Protein AF-A0A506V8N8-F1 (afdb_monomer)

Solvent-accessible surface area (backbone atoms only — not comparable to full-atom values): 15922 Å² total; per-residue (Å²): 92,52,78,40,72,48,96,61,47,68,64,75,89,75,38,39,34,34,38,34,51,25,74,85,52,74,84,65,72,86,86,55,64,62,42,79,43,53,52,84,92,44,51,99,51,40,68,79,31,38,30,40,33,44,51,83,72,42,54,68,70,61,46,53,53,50,53,51,46,55,67,63,36,70,36,67,88,51,66,38,79,50,39,30,36,29,26,48,91,59,54,71,68,58,49,46,53,44,54,39,53,37,25,60,42,70,42,99,85,73,49,78,43,81,49,63,56,79,41,39,84,49,35,62,48,50,65,74,75,44,53,56,61,34,40,55,74,48,40,58,57,89,56,38,60,34,45,34,31,48,53,82,37,40,68,47,19,33,33,69,45,78,62,95,66,80,79,88,69,83,72,75,76,51,79,72,60,58,72,62,62,61,43,50,62,51,42,49,52,39,54,66,80,44,80,88,59,80,48,68,70,59,42,50,53,50,48,54,50,40,52,50,37,38,52,49,36,41,77,56,45,44,83,33,68,62,27,30,34,48,49,30,46,41,29,76,73,75,36,79,48,36,66,68,7,68,72,44,44,52,45,38,64,65,25,40,94,37,79,50,46,50,30,59,53,60,74,66,55,49,72,69,58,49,52,54,36,44,63,52,31,77,112

Radius of gyration: 21.43 Å; Cα contacts (8 Å, |Δi|>4): 400; chains: 1; bounding box: 54×42×54 Å

Secondary structure (DSSP, 8-state):
-EEEE-SSPPPGGG-SEEEE-TTT-----TTS--EE---GGGGGGGGGSPEEEEGGGS-HHHHHHHHHHHHH--STTS--SEEEEEE-SS-HHHHHHHHHHHTEEE-TTS-EEE--TTSHHHHHHHHHHS-HHHHHHHS-TTT-SEEEEEETTEEEEEEEE--SSS-------PPPPHHHHHHHHHHHHHHHHSPP---HHHHHHHHHHHHHHHHHHHHTT--SHHHHHHHHHHHHHT-TTGGGSHHHHHHHHHHTT-TTHHHHHHHT--HHHHHHHHHHHT-

Sequence (283 aa):
MQPHYLKNPLPLGQHDFAIIDRMQHPDIDKSWPVLEMVSPMLQPQAPLYPWLLPLKEMKADGWQTLMQQLGQATSSDVPPLCKLVFRSDCSAQEIRSSLIKAMLFTNEKHQNHIIRYYDPRVLIHFFWMFTWKELMAFLPVNQITHWTLWIEGQWHSLEYRSSQSGSADAESGNTPPFSRLQNIGLINSVLTEMKIVSNIQERQRCSREIEKLLNQGRGLGLEHDDDLIIFACSALTRSPDFWRAPVIQNLLKYANNKPGIFFRTVRNLSDIQWQEIVIQSGR

Mean predicted aligned error: 6.07 Å

Organism: NCBI:txid2562439

Foldseek 3Di:
DAKDWDPAFDQLVQFQKFKFQCLVPVDDDPQFPWDQLEDPVCVVVSSRGIIIGGLVPDDPVSNVVLSVQCVPQQFPVRHGRTFKTFHFPDDPVVQSVLSSQLQWDQAPVRDTGGDPCSQLLLVLQCSVQDDPLLCVVRHVLVRTQKMWGRDGSDIIMIGDDDDPDDDPDCPDSDHRHVVSSVCSVLLVLLCVVDDRDPDSVVSNVLSVQLSVQLVVLVVLQADASLLSSVSSNCCVPQNVQLCVQPVNSVQSVVCRVPHCSNNVVSVPDDVVNSVVSRVRRVD

InterPro domains:
  IPR025391 Domain of unknown function DUF4123 [PF13503] (43-131)

pLDDT: mean 88.67, std 11.57, range [37.44, 98.31]

Structure (mmCIF, N/CA/C/O backbone):
data_AF-A0A506V8N8-F1
#
_entry.id   AF-A0A506V8N8-F1
#
loop_
_atom_site.group_PDB
_atom_site.id
_atom_site.type_symbol
_atom_site.label_atom_id
_atom_site.label_alt_id
_atom_site.label_comp_id
_atom_site.label_asym_id
_atom_site.label_entity_id
_atom_site.label_seq_id
_atom_site.pdbx_PDB_ins_code
_atom_site.Cartn_x
_atom_site.Cartn_y
_atom_site.Cartn_z
_atom_site.occupancy
_atom_site.B_iso_or_equiv
_atom_site.auth_seq_id
_atom_site.auth_comp_id
_atom_site.auth_asym_id
_atom_site.auth_atom_id
_atom_site.pdbx_PDB_model_num
ATOM 1 N N . MET A 1 1 ? 13.957 6.673 15.028 1.00 71.81 1 MET A N 1
ATOM 2 C CA . MET A 1 1 ? 12.965 5.574 15.102 1.00 71.81 1 MET A CA 1
ATOM 3 C C . MET A 1 1 ? 12.802 4.997 13.713 1.00 71.81 1 MET A C 1
ATOM 5 O O . MET A 1 1 ? 12.653 5.773 12.777 1.00 71.81 1 MET A O 1
ATOM 9 N N . GLN A 1 2 ? 12.883 3.677 13.573 1.00 74.62 2 GLN A N 1
ATOM 10 C CA . GLN A 1 2 ? 12.662 2.982 12.301 1.00 74.62 2 GLN A CA 1
ATOM 11 C C . GLN A 1 2 ? 11.582 1.910 12.487 1.00 74.62 2 GLN A C 1
ATOM 13 O O . GLN A 1 2 ? 11.481 1.356 13.589 1.00 74.62 2 GLN A O 1
ATOM 18 N N . PRO A 1 3 ? 10.782 1.622 11.446 1.00 83.94 3 PRO A N 1
ATOM 19 C CA . PRO A 1 3 ? 9.818 0.539 11.508 1.00 83.94 3 PRO A CA 1
ATOM 20 C C . PRO A 1 3 ? 10.554 -0.797 11.563 1.00 83.94 3 PRO A C 1
ATOM 22 O O . PRO A 1 3 ? 11.470 -1.063 10.784 1.00 83.94 3 PRO A O 1
ATOM 25 N N . HIS A 1 4 ? 10.134 -1.644 12.488 1.00 89.56 4 HIS A N 1
ATOM 26 C CA . HIS A 1 4 ? 10.672 -2.973 12.697 1.00 89.56 4 HIS A CA 1
ATOM 27 C C . HIS A 1 4 ? 9.555 -3.994 12.510 1.00 89.56 4 HIS A C 1
ATOM 29 O O . HIS A 1 4 ? 8.610 -4.029 13.296 1.00 89.56 4 HIS A O 1
ATOM 35 N N . TYR A 1 5 ? 9.662 -4.823 11.469 1.00 92.00 5 TYR A N 1
ATOM 36 C CA . TYR A 1 5 ? 8.747 -5.946 11.284 1.00 92.00 5 TYR A CA 1
ATOM 37 C C . TYR A 1 5 ? 9.059 -7.051 12.283 1.00 92.00 5 TYR A C 1
ATOM 39 O O . TYR A 1 5 ? 10.208 -7.473 12.426 1.00 92.00 5 TYR A O 1
ATOM 47 N N . LEU A 1 6 ? 8.014 -7.543 12.935 1.00 93.00 6 LEU A N 1
ATOM 48 C CA . LEU A 1 6 ? 8.103 -8.684 13.825 1.00 93.00 6 LEU A CA 1
ATOM 49 C C . LEU A 1 6 ? 8.319 -9.965 13.014 1.00 93.00 6 LEU A C 1
ATOM 51 O O . LEU A 1 6 ? 7.827 -10.105 11.895 1.00 93.00 6 LEU A O 1
ATOM 55 N N . LYS A 1 7 ? 9.034 -10.929 13.606 1.00 90.31 7 LYS A N 1
ATOM 56 C CA . LYS A 1 7 ? 9.263 -12.245 12.985 1.00 90.31 7 LYS A CA 1
ATOM 57 C C . LYS A 1 7 ? 7.951 -12.992 12.727 1.00 90.31 7 LYS A C 1
ATOM 59 O O . LYS A 1 7 ? 7.820 -13.648 11.703 1.00 90.31 7 LYS A O 1
ATOM 64 N N . ASN A 1 8 ? 7.013 -12.884 13.664 1.00 91.62 8 ASN A N 1
ATOM 65 C CA . ASN A 1 8 ? 5.659 -13.410 13.551 1.00 91.62 8 ASN A CA 1
ATOM 66 C C . ASN A 1 8 ? 4.679 -12.249 13.749 1.00 91.62 8 ASN A C 1
ATOM 68 O O . ASN A 1 8 ? 4.966 -11.375 14.577 1.00 91.62 8 ASN A O 1
ATOM 72 N N . PRO A 1 9 ? 3.536 -12.230 13.043 1.00 92.81 9 PRO A N 1
ATOM 73 C CA . PRO A 1 9 ? 2.509 -11.236 13.301 1.00 92.81 9 PRO A CA 1
ATOM 74 C C . PRO A 1 9 ? 1.998 -11.352 14.739 1.00 92.81 9 PRO A C 1
ATOM 76 O O . PRO A 1 9 ? 1.945 -12.442 15.318 1.00 92.81 9 PRO A O 1
ATOM 79 N N . LEU A 1 10 ? 1.600 -10.219 15.309 1.00 94.06 10 LEU A N 1
ATOM 80 C CA . LEU A 1 10 ? 0.863 -10.206 16.559 1.00 94.06 10 LEU A CA 1
ATOM 81 C C . LEU A 1 10 ? -0.442 -10.991 16.390 1.00 94.06 10 LEU A C 1
ATOM 83 O O . LEU A 1 10 ? -1.113 -10.841 15.362 1.00 94.06 10 LEU A O 1
ATOM 87 N N . PRO A 1 11 ? -0.852 -11.779 17.398 1.00 93.62 11 PRO A N 1
ATOM 88 C CA . PRO A 1 11 ? -2.164 -12.404 17.386 1.00 93.62 11 PRO A CA 1
ATOM 89 C C . PRO A 1 11 ? -3.249 -11.349 17.163 1.00 93.62 11 PRO A C 1
ATOM 91 O O . PRO A 1 11 ? -3.276 -10.323 17.843 1.00 93.62 11 PRO A O 1
ATOM 94 N N . LEU A 1 12 ? -4.152 -11.595 16.214 1.00 93.06 12 LEU A N 1
ATOM 95 C CA . LEU A 1 12 ? -5.135 -10.593 15.786 1.00 93.06 12 LEU A CA 1
ATOM 96 C C . LEU A 1 12 ? -6.018 -10.111 16.944 1.00 93.06 12 LEU A C 1
ATOM 98 O O . LEU A 1 12 ? -6.299 -8.920 17.034 1.00 93.06 12 LEU A O 1
ATOM 102 N N . GLY A 1 13 ? -6.321 -10.996 17.897 1.00 91.81 13 GLY A N 1
ATOM 103 C CA . GLY A 1 13 ? -7.068 -10.664 19.110 1.00 91.81 13 GLY A CA 1
ATOM 104 C C . GLY A 1 13 ? -6.359 -9.742 20.114 1.00 91.81 13 GLY A C 1
ATOM 105 O O . GLY A 1 13 ? -6.966 -9.379 21.113 1.00 91.81 13 GLY A O 1
ATOM 106 N N . GLN A 1 14 ? -5.093 -9.371 19.888 1.00 94.12 14 GLN A N 1
ATOM 107 C CA . GLN A 1 14 ? -4.346 -8.419 20.728 1.00 94.12 14 GLN A CA 1
ATOM 108 C C . GLN A 1 14 ? -4.404 -6.969 20.218 1.00 94.12 14 GLN A C 1
ATOM 110 O O . GLN A 1 14 ? -3.728 -6.099 20.768 1.00 94.12 14 GLN A O 1
ATOM 115 N N . HIS A 1 15 ? -5.167 -6.706 19.157 1.00 96.69 15 HIS A N 1
ATOM 116 C CA . HIS A 1 15 ? -5.342 -5.365 18.603 1.00 96.69 15 HIS A CA 1
ATOM 117 C C . HIS A 1 15 ? -6.571 -4.683 19.203 1.00 96.69 15 HIS A C 1
ATOM 119 O O . HIS A 1 15 ? -7.504 -5.339 19.665 1.00 96.69 15 HIS A O 1
ATOM 125 N N . ASP A 1 16 ? -6.576 -3.353 19.164 1.00 97.44 16 ASP A N 1
ATOM 126 C CA . ASP A 1 16 ? -7.650 -2.537 19.737 1.00 97.44 16 ASP A CA 1
ATOM 127 C C . ASP A 1 16 ? -8.633 -2.058 18.668 1.00 97.44 16 ASP A C 1
ATOM 129 O O . ASP A 1 16 ? -9.804 -1.813 18.958 1.00 97.44 16 ASP A O 1
ATOM 133 N N . PHE A 1 17 ? -8.163 -1.948 17.425 1.00 98.31 17 PHE A N 1
ATOM 134 C CA . PHE A 1 17 ? -8.917 -1.380 16.320 1.00 98.31 17 PHE A CA 1
ATOM 135 C C . PHE A 1 17 ? -8.690 -2.150 15.019 1.00 98.31 17 PHE A C 1
ATOM 137 O O . PHE A 1 17 ? -7.598 -2.662 14.758 1.00 98.31 17 PHE A O 1
ATOM 144 N N . ALA A 1 18 ? -9.714 -2.164 14.170 1.00 97.69 18 ALA A N 1
ATOM 145 C CA . ALA A 1 18 ? -9.645 -2.628 12.791 1.00 97.69 18 ALA A CA 1
ATOM 146 C C . ALA A 1 18 ? -10.197 -1.568 11.831 1.00 97.69 18 ALA A C 1
ATOM 148 O O . ALA A 1 18 ? -11.092 -0.805 12.195 1.00 97.69 18 ALA A O 1
ATOM 149 N N . ILE A 1 19 ? -9.679 -1.533 10.603 1.00 97.44 19 ILE A N 1
ATOM 150 C CA . ILE A 1 19 ? -10.234 -0.720 9.518 1.00 97.44 19 ILE A CA 1
ATOM 151 C C . ILE A 1 19 ? -10.928 -1.628 8.504 1.00 97.44 19 ILE A C 1
ATOM 153 O O . ILE A 1 19 ? -10.331 -2.585 8.003 1.00 97.44 19 ILE A O 1
ATOM 157 N N . ILE A 1 20 ? -12.181 -1.297 8.192 1.00 96.19 20 ILE A N 1
ATOM 158 C CA . ILE A 1 20 ? -12.997 -1.976 7.183 1.00 96.19 20 ILE A CA 1
ATOM 159 C C . ILE A 1 20 ? -13.089 -1.071 5.958 1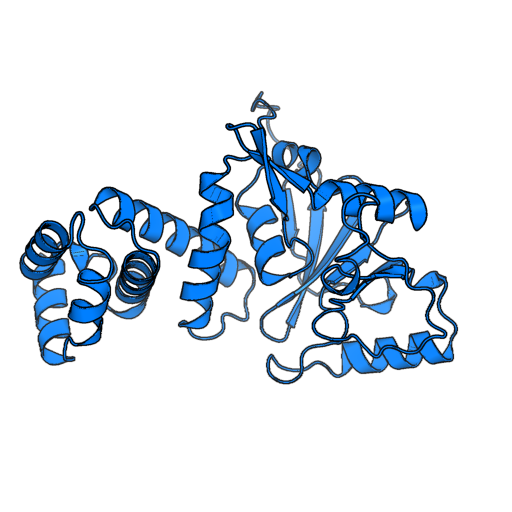.00 96.19 20 ILE A C 1
ATOM 161 O O . ILE A 1 20 ? -13.551 0.069 6.053 1.00 96.19 20 ILE A O 1
ATOM 165 N N . ASP A 1 21 ? -12.676 -1.581 4.798 1.00 93.56 21 ASP A N 1
ATOM 166 C CA . ASP A 1 21 ? -12.914 -0.904 3.524 1.00 93.56 21 ASP A CA 1
ATOM 167 C C . ASP A 1 21 ? -14.391 -1.073 3.141 1.00 93.56 21 ASP A C 1
ATOM 169 O O . ASP A 1 21 ? -14.796 -2.093 2.581 1.00 93.56 21 ASP A O 1
ATOM 173 N N . ARG A 1 22 ? -15.197 -0.058 3.464 1.00 93.44 22 ARG A N 1
ATOM 174 C CA . ARG A 1 22 ? -16.645 -0.029 3.224 1.00 93.44 22 ARG A CA 1
ATOM 175 C C . ARG A 1 22 ? -17.010 -0.247 1.754 1.00 93.44 22 ARG A C 1
ATOM 177 O O . ARG A 1 22 ? -18.066 -0.801 1.476 1.00 93.44 22 ARG A O 1
ATOM 184 N N . MET A 1 23 ? -16.143 0.141 0.818 1.00 91.12 23 MET A N 1
ATOM 185 C CA . MET A 1 23 ? -16.379 -0.088 -0.611 1.00 91.12 23 MET A CA 1
ATOM 186 C C . MET A 1 23 ? -16.310 -1.570 -0.977 1.00 91.12 23 MET A C 1
ATOM 188 O O . MET A 1 23 ? -17.023 -2.014 -1.872 1.00 91.12 23 MET A O 1
ATOM 192 N N . GLN A 1 24 ? -15.443 -2.331 -0.306 1.00 89.50 24 GLN A N 1
ATOM 193 C CA . GLN A 1 24 ? -15.310 -3.776 -0.516 1.00 89.50 24 GLN A CA 1
ATOM 194 C C . GLN A 1 24 ? -16.327 -4.559 0.319 1.00 89.50 24 GLN A C 1
ATOM 196 O O . GLN A 1 24 ? -16.774 -5.625 -0.096 1.00 89.50 24 GLN A O 1
ATOM 201 N N . HIS A 1 25 ? -16.702 -4.023 1.481 1.00 91.12 25 HIS A N 1
ATOM 202 C CA . HIS A 1 25 ? -17.571 -4.685 2.448 1.00 91.12 25 HIS A CA 1
ATOM 203 C C . HIS A 1 25 ? -18.648 -3.727 2.986 1.00 91.12 25 HIS A C 1
ATOM 205 O O . HIS A 1 25 ? -18.575 -3.303 4.142 1.00 91.12 25 HIS A O 1
ATOM 211 N N . PRO A 1 26 ? -19.648 -3.365 2.162 1.00 91.69 26 PRO A N 1
ATOM 212 C CA . PRO A 1 26 ? -20.706 -2.439 2.568 1.00 91.69 26 PRO A CA 1
ATOM 213 C C . PRO A 1 26 ? -21.716 -3.067 3.542 1.00 91.69 26 PRO A C 1
ATOM 215 O O . PRO A 1 26 ? -22.343 -2.346 4.316 1.00 91.69 26 PRO A O 1
ATOM 218 N N . ASP A 1 27 ? -21.850 -4.396 3.529 1.00 91.81 27 ASP A N 1
ATOM 219 C CA . ASP A 1 27 ? -22.897 -5.144 4.236 1.00 91.81 27 ASP A CA 1
ATOM 220 C C . ASP A 1 27 ? -22.356 -5.884 5.470 1.00 91.81 27 ASP A C 1
ATOM 222 O O . ASP A 1 27 ? -22.418 -7.110 5.566 1.00 91.81 27 ASP A O 1
ATOM 226 N N . ILE A 1 28 ? -21.795 -5.141 6.425 1.00 93.50 28 ILE A N 1
ATOM 227 C CA . ILE A 1 28 ? -21.420 -5.708 7.730 1.00 93.50 28 ILE A CA 1
ATOM 228 C C . ILE A 1 28 ? -22.631 -5.801 8.667 1.00 93.50 28 ILE A C 1
ATOM 230 O O . ILE A 1 28 ? -23.660 -5.147 8.475 1.00 93.50 28 ILE A O 1
ATOM 234 N N . ASP A 1 29 ? -22.495 -6.593 9.726 1.00 92.75 29 ASP A N 1
ATOM 235 C CA . ASP A 1 29 ? -23.504 -6.694 10.775 1.00 92.75 29 ASP A CA 1
ATOM 236 C C . ASP A 1 29 ? -23.741 -5.322 11.436 1.00 92.75 29 ASP A C 1
ATOM 238 O O . 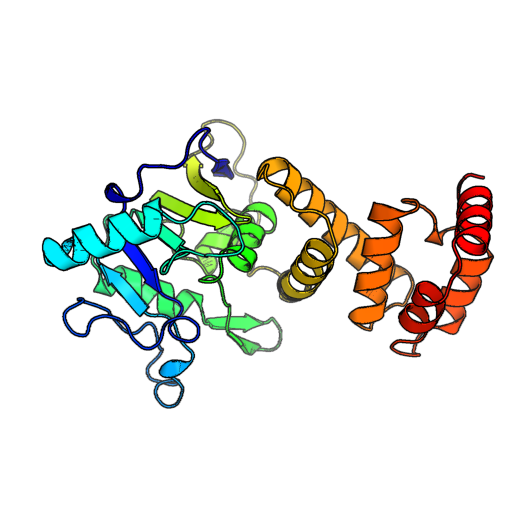ASP A 1 29 ? -22.839 -4.693 11.991 1.00 92.75 29 ASP A O 1
ATOM 242 N N . LYS A 1 30 ? -24.998 -4.867 11.392 1.00 91.44 30 LYS A N 1
ATOM 243 C CA . LYS A 1 30 ? -25.443 -3.564 11.913 1.00 91.44 30 LYS A CA 1
ATOM 244 C C . LYS A 1 30 ? -25.267 -3.423 13.426 1.00 91.44 30 LYS A C 1
ATOM 246 O O . LYS A 1 30 ? -25.380 -2.317 13.944 1.00 91.44 30 LYS A O 1
ATOM 251 N N . SER A 1 31 ? -25.049 -4.526 14.139 1.00 93.38 31 SER A N 1
ATOM 252 C CA . SER A 1 31 ? -24.783 -4.523 15.575 1.00 93.38 31 SER A CA 1
ATOM 253 C C . SER A 1 31 ? -23.340 -4.147 15.921 1.00 93.38 31 SER A C 1
ATOM 255 O O . SER A 1 31 ? -23.049 -3.903 17.094 1.00 93.38 31 SER A O 1
ATOM 257 N N . TRP A 1 32 ? -22.435 -4.109 14.936 1.00 96.25 32 TRP A N 1
ATOM 258 C CA . TRP A 1 32 ? -21.031 -3.788 15.166 1.00 96.25 32 TRP A CA 1
ATOM 259 C C . TRP A 1 32 ? -20.838 -2.293 15.467 1.00 96.25 32 TRP A C 1
ATOM 261 O O . TRP A 1 32 ? -21.440 -1.455 14.793 1.00 96.25 32 TRP A O 1
ATOM 271 N N . PRO A 1 33 ? -19.975 -1.933 16.439 1.00 96.69 33 PRO A N 1
ATOM 272 C CA . PRO A 1 33 ? -19.767 -0.553 16.888 1.00 96.69 33 PRO A CA 1
ATOM 273 C C . PRO A 1 33 ? -18.875 0.246 15.920 1.00 96.69 33 PRO A C 1
ATOM 275 O O . PRO A 1 33 ? -17.874 0.837 16.314 1.00 96.69 33 PRO A O 1
ATOM 278 N N . VAL A 1 34 ? -19.190 0.238 14.624 1.00 97.00 34 VAL A N 1
ATOM 279 C CA . VAL A 1 34 ? -18.385 0.942 13.623 1.00 97.00 34 VAL A CA 1
ATOM 280 C C . VAL A 1 34 ? -18.556 2.453 13.699 1.00 97.00 34 VAL A C 1
ATOM 282 O O . VAL A 1 34 ? -19.655 2.979 13.868 1.00 97.00 34 VAL A O 1
ATOM 285 N N . LEU A 1 35 ? -17.451 3.163 13.497 1.00 96.69 35 LEU A N 1
ATOM 286 C CA . LEU A 1 35 ? -17.407 4.612 13.409 1.00 96.69 35 LEU A CA 1
ATOM 287 C C . LEU A 1 35 ? -16.997 5.028 11.995 1.00 96.69 35 LEU A C 1
ATOM 289 O O . LEU A 1 35 ? -15.977 4.582 11.469 1.00 96.69 35 LEU A O 1
ATOM 293 N N . GLU A 1 36 ? -17.760 5.926 11.373 1.00 95.44 36 GLU A N 1
ATOM 294 C CA . GLU A 1 36 ? -17.443 6.420 10.029 1.00 95.44 36 GLU A CA 1
ATOM 295 C C . GLU A 1 36 ? -16.174 7.266 10.020 1.00 95.44 36 GLU A C 1
ATOM 297 O O . GLU A 1 36 ? -16.079 8.270 10.734 1.00 95.44 36 GLU A O 1
ATOM 302 N N . MET A 1 37 ? -15.208 6.902 9.179 1.00 95.00 37 MET A N 1
ATOM 303 C CA . MET A 1 37 ? -13.984 7.672 8.989 1.00 95.00 37 MET A CA 1
ATOM 304 C C . MET A 1 37 ? -14.147 8.640 7.821 1.00 95.00 37 MET A C 1
ATOM 306 O O . MET A 1 37 ? -13.443 8.550 6.825 1.00 95.00 37 MET A O 1
ATOM 310 N N . VAL A 1 38 ? -15.079 9.581 7.933 1.00 92.12 38 VAL A N 1
ATOM 311 C CA . VAL A 1 38 ? -15.316 10.604 6.909 1.00 92.12 38 VAL A CA 1
ATOM 312 C C . VAL A 1 38 ? -15.302 11.992 7.544 1.00 92.12 38 VAL A C 1
ATOM 314 O O . VAL A 1 38 ? -15.858 12.216 8.622 1.00 92.12 38 VAL A O 1
ATOM 317 N N . SER A 1 39 ? -14.631 12.939 6.886 1.00 85.31 39 SER A N 1
ATOM 318 C CA . SER A 1 39 ? -14.670 14.346 7.294 1.00 85.31 39 SER A CA 1
ATOM 319 C C . SER A 1 39 ? -16.080 14.913 7.078 1.00 85.31 39 SER A C 1
ATOM 321 O O . SER A 1 39 ? -16.697 14.590 6.063 1.00 85.31 39 SER A O 1
ATOM 323 N N . PRO A 1 40 ? -16.591 15.808 7.946 1.00 83.50 40 PRO A N 1
ATOM 324 C CA . PRO A 1 40 ? -17.875 16.483 7.739 1.00 83.50 40 PRO A CA 1
ATOM 325 C C . PRO A 1 40 ? -18.045 17.102 6.340 1.00 83.50 40 PRO A C 1
ATOM 327 O O . PRO A 1 40 ? -19.131 17.065 5.773 1.00 83.50 40 PRO A O 1
ATOM 330 N N . MET A 1 41 ? -16.959 17.604 5.744 1.00 83.25 41 MET A N 1
ATOM 331 C CA . MET A 1 41 ? -16.975 18.200 4.399 1.00 83.25 41 MET A CA 1
ATOM 332 C C . MET A 1 41 ? -17.193 17.180 3.267 1.00 83.25 41 MET A C 1
ATOM 334 O O . MET A 1 41 ? -17.502 17.569 2.146 1.00 83.25 41 MET A O 1
ATOM 338 N N . LEU A 1 42 ? -17.019 15.886 3.547 1.00 86.50 42 LEU A N 1
ATOM 339 C CA . LEU A 1 42 ? -17.066 14.780 2.585 1.00 86.50 42 LEU A CA 1
ATOM 340 C C . LEU A 1 42 ? -18.241 13.825 2.855 1.00 86.50 42 LEU A C 1
ATOM 342 O O . LEU A 1 42 ? -18.324 12.758 2.255 1.00 86.50 42 LEU A O 1
ATOM 346 N N . GLN A 1 43 ? -19.173 14.213 3.730 1.00 87.62 43 GLN A N 1
ATOM 347 C CA . GLN A 1 43 ? -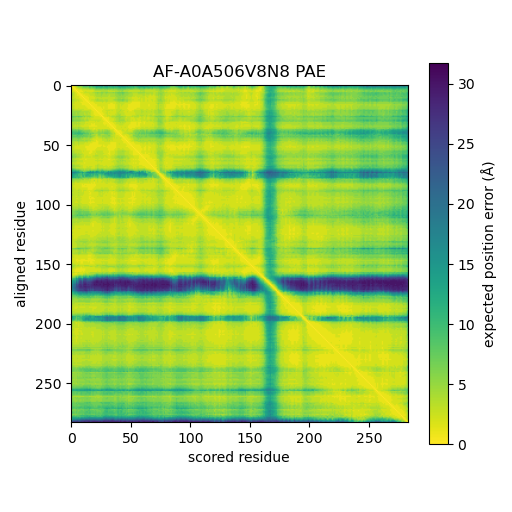20.326 13.401 4.141 1.00 87.62 43 GLN A CA 1
ATOM 348 C C . GLN A 1 43 ? -21.179 12.853 2.984 1.00 87.62 43 GLN A C 1
ATOM 350 O O . GLN A 1 43 ? -21.521 11.673 3.029 1.00 87.62 43 GLN A O 1
ATOM 355 N N . PRO A 1 44 ? -21.466 13.608 1.901 1.00 89.69 44 PRO A N 1
ATOM 356 C CA . PRO A 1 44 ? -22.192 13.053 0.752 1.00 89.69 44 PRO A CA 1
ATOM 357 C C . PRO A 1 44 ? -21.491 11.856 0.092 1.00 89.69 44 PRO A C 1
ATOM 359 O O . PRO A 1 44 ? -22.121 11.083 -0.621 1.00 89.69 44 PRO A O 1
ATOM 362 N N . GLN A 1 45 ? -20.187 11.703 0.327 1.00 90.12 45 GLN A N 1
ATOM 363 C CA . GLN A 1 45 ? -19.348 10.633 -0.197 1.00 90.12 45 GLN A CA 1
ATOM 364 C C . GLN A 1 45 ? -18.957 9.614 0.885 1.00 90.12 45 GLN A C 1
ATOM 366 O O . GLN A 1 45 ? -18.088 8.785 0.637 1.00 90.12 45 GLN A O 1
ATOM 371 N N . ALA A 1 46 ? -19.595 9.631 2.064 1.00 89.75 46 ALA A N 1
ATOM 372 C CA . ALA A 1 46 ? -19.312 8.717 3.177 1.00 89.75 46 ALA A CA 1
ATOM 373 C C . ALA A 1 46 ? -19.204 7.225 2.793 1.00 89.75 46 ALA A C 1
ATOM 375 O O . ALA A 1 46 ? -18.344 6.548 3.360 1.00 89.75 46 ALA A O 1
ATOM 376 N N . PRO A 1 47 ? -19.978 6.689 1.822 1.00 92.19 47 PRO A N 1
ATOM 377 C CA . PRO A 1 47 ? -19.810 5.307 1.369 1.00 92.19 47 PRO A CA 1
ATOM 378 C C . PRO A 1 47 ? -18.425 4.971 0.793 1.00 92.19 47 PRO A C 1
ATOM 380 O O . PRO A 1 47 ? -18.033 3.810 0.817 1.00 92.19 47 PRO A O 1
ATOM 383 N N . LEU A 1 48 ? -17.675 5.967 0.306 1.00 91.00 48 LEU A N 1
ATOM 384 C CA . LEU A 1 48 ? -16.332 5.793 -0.263 1.00 91.00 48 LEU A CA 1
ATOM 385 C C . LEU A 1 48 ? -15.226 5.693 0.800 1.00 91.00 48 LEU A C 1
ATOM 387 O O . LEU A 1 48 ? -14.074 5.416 0.461 1.00 91.00 48 LEU A O 1
ATOM 391 N N . TYR A 1 49 ? -15.548 5.966 2.066 1.00 94.38 49 TYR A N 1
ATOM 392 C CA . TYR A 1 49 ? -14.585 6.039 3.161 1.00 94.38 49 TYR A CA 1
ATOM 393 C C . TYR A 1 49 ? -14.717 4.838 4.098 1.00 94.38 49 TYR A C 1
ATOM 395 O O . TYR A 1 49 ? -15.808 4.280 4.245 1.00 94.38 49 TYR A O 1
ATOM 403 N N . PRO A 1 50 ? -13.614 4.426 4.745 1.00 96.12 50 PRO A N 1
ATOM 404 C CA . PRO A 1 50 ? -13.626 3.237 5.574 1.00 96.12 50 PRO A CA 1
ATOM 405 C C . PRO A 1 50 ? -14.389 3.445 6.888 1.00 96.12 50 PRO A C 1
ATOM 407 O O . PRO A 1 50 ? -14.685 4.565 7.321 1.00 96.12 50 PRO A O 1
ATOM 410 N N . TRP A 1 51 ? -14.655 2.332 7.559 1.00 97.50 51 TRP A N 1
ATOM 411 C CA . TRP A 1 51 ? -15.080 2.319 8.952 1.00 97.50 51 TRP A CA 1
ATOM 412 C C . TRP A 1 51 ? -13.910 2.002 9.877 1.00 97.50 51 TRP A C 1
ATOM 414 O O . TRP A 1 51 ? -13.072 1.156 9.562 1.00 97.50 51 TRP A O 1
ATOM 424 N N . LEU A 1 52 ? -13.901 2.641 11.045 1.00 98.06 52 LEU A N 1
ATOM 425 C CA . LEU A 1 52 ? -13.102 2.228 12.193 1.00 98.06 52 LEU A CA 1
ATOM 426 C C . LEU A 1 52 ? -13.959 1.319 13.072 1.00 98.06 52 LEU A C 1
ATOM 428 O O . LEU A 1 52 ? -15.056 1.708 13.463 1.00 98.06 52 LEU A O 1
ATOM 432 N N . LEU A 1 53 ? -13.448 0.147 13.423 1.00 98.06 53 LEU A N 1
ATOM 433 C CA . LEU A 1 53 ? -14.091 -0.788 14.337 1.00 98.06 53 LEU A CA 1
ATOM 434 C C . LEU A 1 53 ? -13.274 -0.886 15.637 1.00 98.06 53 LEU A C 1
ATOM 436 O O . LEU A 1 53 ? -12.189 -1.474 15.613 1.00 98.06 53 LEU A O 1
ATOM 440 N N . PRO A 1 54 ? -13.760 -0.335 16.765 1.00 98.00 54 PRO A N 1
ATOM 441 C CA . PRO A 1 54 ? -13.192 -0.554 18.092 1.00 98.00 54 PRO A CA 1
ATOM 442 C C . PRO A 1 54 ? -13.464 -1.994 18.534 1.00 98.00 54 PRO A C 1
ATOM 444 O O . PRO A 1 54 ? -14.588 -2.381 18.851 1.00 98.00 54 PRO A O 1
ATOM 447 N N . LEU A 1 55 ? -12.418 -2.809 18.542 1.00 96.88 55 LEU A N 1
ATOM 448 C CA . LEU A 1 55 ? -12.511 -4.252 18.744 1.00 96.88 55 LEU A CA 1
ATOM 449 C C . LEU A 1 55 ? -12.990 -4.615 20.156 1.00 96.88 55 LEU A C 1
ATOM 451 O O . LEU A 1 55 ? -13.771 -5.545 20.333 1.00 96.88 55 LEU A O 1
ATOM 455 N N . LYS A 1 56 ? -12.581 -3.833 21.160 1.00 94.12 56 LYS A N 1
ATOM 456 C CA . LYS A 1 56 ? -12.963 -4.031 22.570 1.00 94.12 56 LYS A CA 1
ATOM 457 C C . LYS A 1 56 ? -14.422 -3.687 22.878 1.00 94.12 56 LYS A C 1
ATOM 459 O O . LYS A 1 56 ? -14.925 -4.095 23.918 1.00 94.12 56 LYS A O 1
ATOM 464 N N . GLU A 1 57 ? -15.086 -2.936 22.003 1.00 96.06 57 GLU A N 1
ATOM 465 C CA . GLU A 1 57 ? -16.493 -2.546 22.166 1.00 96.06 57 GLU A CA 1
ATOM 466 C C . GLU A 1 57 ? -17.447 -3.549 21.497 1.00 96.06 57 GLU A C 1
ATOM 468 O O . GLU A 1 57 ? -18.668 -3.439 21.620 1.00 96.06 57 GLU A O 1
ATOM 473 N N . MET A 1 58 ? -16.910 -4.541 20.778 1.00 96.50 58 MET A N 1
ATOM 474 C CA . MET A 1 58 ? -17.712 -5.562 20.116 1.00 96.50 58 MET A CA 1
ATOM 475 C C . MET A 1 58 ? -18.373 -6.507 21.123 1.00 96.50 58 MET A C 1
ATOM 477 O O . MET A 1 58 ? -17.791 -6.905 22.132 1.00 96.50 58 MET A O 1
ATOM 481 N N . LYS A 1 59 ? -19.586 -6.956 20.789 1.00 96.06 59 LYS A N 1
ATOM 482 C CA . LYS A 1 59 ? -20.220 -8.089 21.473 1.00 96.06 59 LYS A CA 1
ATOM 483 C C . LYS A 1 59 ? -19.446 -9.378 21.187 1.00 96.06 59 LYS A C 1
ATOM 485 O O . LYS A 1 59 ? -18.884 -9.530 20.103 1.00 96.06 59 LYS A O 1
ATOM 490 N N . ALA A 1 60 ? -19.490 -10.321 22.128 1.00 93.88 60 ALA A N 1
ATOM 491 C CA . ALA A 1 60 ? -18.756 -11.585 22.046 1.00 93.88 60 ALA A CA 1
ATOM 492 C C . ALA A 1 60 ? -19.009 -12.352 20.733 1.00 93.88 60 ALA A C 1
ATOM 494 O O . ALA A 1 60 ? -18.050 -12.749 20.077 1.00 93.88 60 ALA A O 1
ATOM 495 N N . ASP A 1 61 ? -20.269 -12.485 20.310 1.00 94.12 61 ASP A N 1
ATOM 496 C CA . ASP A 1 61 ? -20.634 -13.227 19.093 1.00 94.12 61 ASP A CA 1
ATOM 497 C C . ASP A 1 61 ? -20.065 -12.571 17.822 1.00 94.12 61 ASP A C 1
ATOM 499 O O . ASP A 1 61 ? -19.506 -13.238 16.947 1.00 94.12 61 ASP A O 1
ATOM 503 N N . GLY A 1 62 ? -20.144 -11.237 17.741 1.00 94.12 62 GLY A N 1
ATOM 504 C CA . GLY A 1 62 ? -19.580 -10.466 16.632 1.00 94.12 62 GLY A CA 1
ATOM 505 C C . GLY A 1 62 ? -18.053 -10.538 16.604 1.00 94.12 62 GLY A C 1
ATOM 506 O O . GLY A 1 62 ? -17.460 -10.730 15.545 1.00 94.12 62 GLY A O 1
ATOM 507 N N . TRP A 1 63 ? -17.415 -10.451 17.774 1.00 94.75 63 TRP A N 1
ATOM 508 C CA . TRP A 1 63 ? -15.968 -10.605 17.924 1.00 94.75 63 TRP A CA 1
ATOM 509 C C . TRP A 1 63 ? -15.486 -11.988 17.476 1.00 94.75 63 TRP A C 1
ATOM 511 O O . TRP A 1 63 ? -14.536 -12.087 16.701 1.00 94.75 63 TRP A O 1
ATOM 521 N N . GLN A 1 64 ? -16.154 -13.058 17.918 1.00 92.62 64 GLN A N 1
ATOM 522 C CA . GLN A 1 64 ? -15.828 -14.429 17.517 1.00 92.62 64 GLN A CA 1
ATOM 523 C C . GLN A 1 64 ? -15.969 -14.619 16.006 1.00 92.62 64 GLN A C 1
ATOM 525 O O . GLN A 1 64 ? -15.063 -15.160 15.373 1.00 92.62 64 GLN A O 1
ATOM 530 N N . THR A 1 65 ? -17.059 -14.110 15.427 1.00 92.50 65 THR A N 1
ATOM 531 C CA . THR A 1 65 ? -17.300 -14.151 13.978 1.00 92.50 65 THR A CA 1
ATOM 532 C C . THR A 1 65 ? -16.185 -13.439 13.213 1.00 92.50 65 THR A C 1
ATOM 534 O O . THR A 1 65 ? -15.618 -14.003 12.277 1.00 92.50 65 THR A O 1
ATOM 537 N N . LEU A 1 66 ? -15.812 -12.227 13.639 1.00 93.44 66 LEU A N 1
ATOM 538 C CA . LEU A 1 66 ? -14.719 -11.477 13.026 1.00 93.44 66 LEU A CA 1
ATOM 539 C C . LEU A 1 66 ? -13.391 -12.237 13.138 1.00 93.44 66 LEU A C 1
ATOM 541 O O . LEU A 1 66 ? -12.712 -12.425 12.133 1.00 93.44 66 LEU A O 1
ATOM 545 N N . MET A 1 67 ? -13.016 -12.706 14.331 1.00 92.94 67 MET A N 1
ATOM 546 C CA . MET A 1 67 ? -11.756 -13.433 14.531 1.00 92.94 67 MET A CA 1
ATOM 547 C C . MET A 1 67 ? -11.689 -14.717 13.699 1.00 92.94 67 MET A C 1
ATOM 549 O O . MET A 1 67 ? -10.635 -15.026 13.143 1.00 92.94 67 MET A O 1
ATOM 553 N N . GLN A 1 68 ? -12.807 -15.434 13.557 1.00 89.56 68 GLN A N 1
ATOM 554 C CA . GLN A 1 68 ? -12.895 -16.597 12.681 1.00 89.56 68 GLN A CA 1
ATOM 555 C C . GLN A 1 68 ? -12.645 -16.209 11.218 1.00 89.56 68 GLN A C 1
ATOM 557 O O . GLN A 1 68 ? -11.832 -16.849 10.556 1.00 89.56 68 GLN A O 1
ATOM 562 N N . GLN A 1 69 ? -13.278 -15.142 10.725 1.00 88.00 69 GLN A N 1
ATOM 563 C CA . GLN A 1 69 ? -13.071 -14.659 9.356 1.00 88.00 69 GLN A CA 1
ATOM 564 C C . GLN A 1 69 ? -11.625 -14.216 9.108 1.00 88.00 69 GLN A C 1
ATOM 566 O O . GLN A 1 69 ? -11.033 -14.583 8.094 1.00 88.00 69 GLN A O 1
ATOM 571 N N . LEU A 1 70 ? -11.028 -13.464 10.038 1.00 89.44 70 LEU A N 1
ATOM 572 C CA . LEU A 1 70 ? -9.644 -13.013 9.889 1.00 89.44 70 LEU A CA 1
ATOM 573 C C . LEU A 1 70 ? -8.632 -14.172 9.960 1.00 89.44 70 LEU A C 1
ATOM 575 O O . LEU A 1 70 ? -7.579 -14.095 9.329 1.00 89.44 70 LEU A O 1
ATOM 579 N N . GLY A 1 71 ? -8.939 -15.232 10.717 1.00 82.88 71 GLY A N 1
ATOM 580 C CA . GLY A 1 71 ? -8.106 -16.433 10.834 1.00 82.88 71 GLY A CA 1
ATOM 581 C C . GLY A 1 71 ? -8.262 -17.434 9.682 1.00 82.88 71 GLY A C 1
ATOM 582 O O . GLY A 1 71 ? -7.348 -18.214 9.433 1.00 82.88 71 GLY A O 1
ATOM 583 N N . GLN A 1 72 ? -9.397 -17.420 8.974 1.00 80.88 72 GLN A N 1
ATOM 584 C CA . GLN A 1 72 ? -9.644 -18.261 7.794 1.00 80.88 72 GLN A CA 1
ATOM 585 C C . GLN A 1 72 ? -9.026 -17.701 6.507 1.00 80.88 72 GLN A C 1
ATOM 587 O O . GLN A 1 72 ? -8.871 -18.439 5.531 1.00 80.88 72 GLN A O 1
ATOM 592 N N . ALA A 1 73 ? -8.656 -16.418 6.497 1.00 76.38 73 ALA A N 1
ATOM 593 C CA . ALA A 1 73 ? -7.900 -15.831 5.403 1.00 76.38 73 ALA A CA 1
ATOM 594 C C . ALA A 1 73 ? -6.547 -16.549 5.283 1.00 76.38 73 ALA A C 1
ATOM 596 O O . ALA A 1 73 ? -5.683 -16.444 6.151 1.00 76.38 73 ALA A O 1
ATOM 597 N N . THR A 1 74 ? -6.396 -17.328 4.214 1.00 65.44 74 THR A N 1
ATOM 598 C CA . THR A 1 74 ? -5.245 -18.221 3.981 1.00 65.44 74 THR A CA 1
ATOM 599 C C . THR A 1 74 ? -4.538 -17.942 2.654 1.00 65.44 74 THR A C 1
ATOM 601 O O . THR A 1 74 ? -3.452 -18.467 2.422 1.00 65.44 74 THR A O 1
ATOM 604 N N . SER A 1 75 ? -5.123 -17.109 1.786 1.00 67.94 75 SER A N 1
ATOM 605 C CA . SER A 1 75 ? -4.566 -16.744 0.481 1.00 67.94 75 SER A CA 1
ATOM 606 C C . SER A 1 75 ? -5.043 -15.361 0.025 1.00 67.94 75 SER A C 1
ATOM 608 O O . SER A 1 75 ? -5.928 -14.749 0.625 1.00 67.94 75 SER A O 1
ATOM 610 N N . SER A 1 76 ? -4.455 -14.858 -1.061 1.00 68.31 76 SER A N 1
ATOM 611 C CA . SER A 1 76 ? -4.870 -13.617 -1.727 1.00 68.31 76 SER A CA 1
ATOM 612 C C . SER A 1 76 ? -6.301 -13.653 -2.272 1.00 68.31 76 SER A C 1
ATOM 614 O O . SER A 1 76 ? -6.912 -12.595 -2.416 1.00 68.31 76 SER A O 1
ATOM 616 N N . ASP A 1 77 ? -6.823 -14.845 -2.564 1.00 71.25 77 ASP A N 1
ATOM 617 C CA . ASP A 1 77 ? -8.071 -15.042 -3.311 1.00 71.25 77 ASP A CA 1
ATOM 618 C C . ASP A 1 77 ? -9.314 -14.873 -2.433 1.00 71.25 77 ASP A C 1
ATOM 620 O O . ASP A 1 77 ? -10.380 -14.498 -2.917 1.00 71.25 77 ASP A O 1
ATOM 624 N N . VAL A 1 78 ? -9.164 -15.103 -1.126 1.00 75.12 78 VAL A N 1
ATOM 625 C CA . VAL A 1 78 ? -10.204 -14.858 -0.123 1.00 75.12 78 VAL A CA 1
ATOM 626 C C . VAL A 1 78 ? -9.633 -13.895 0.917 1.00 75.12 78 VAL A C 1
ATOM 628 O O . VAL A 1 78 ? -9.163 -14.322 1.976 1.00 75.12 78 VAL A O 1
ATOM 631 N N . PRO A 1 79 ? -9.591 -12.586 0.606 1.00 81.75 79 PRO A N 1
ATOM 632 C CA . PRO A 1 79 ? -9.060 -11.612 1.539 1.00 81.75 79 PRO A CA 1
ATOM 633 C C . PRO A 1 79 ? -9.934 -11.514 2.800 1.00 81.75 79 PRO A C 1
ATOM 635 O O . PRO A 1 79 ? -11.154 -11.672 2.721 1.00 81.75 79 PRO A O 1
ATOM 638 N N . PRO A 1 80 ? -9.334 -11.184 3.955 1.00 90.06 80 PRO A N 1
ATOM 639 C CA . PRO A 1 80 ? -10.083 -10.939 5.173 1.00 90.06 80 PRO A CA 1
ATOM 640 C C . PRO A 1 80 ? -10.927 -9.665 5.048 1.00 90.06 80 PRO A C 1
ATOM 642 O O . PRO A 1 80 ? -10.558 -8.727 4.336 1.00 90.06 80 PRO A O 1
ATOM 645 N N . LEU A 1 81 ? -12.015 -9.621 5.823 1.00 90.50 81 LEU A N 1
ATOM 646 C CA . LEU A 1 81 ? -12.917 -8.469 5.938 1.00 90.50 81 LEU A CA 1
ATOM 647 C C . LEU A 1 81 ? -12.171 -7.174 6.303 1.00 90.50 81 LEU A C 1
ATOM 649 O O . LEU A 1 81 ? -12.395 -6.115 5.718 1.00 90.50 81 LEU A O 1
ATOM 653 N N . CYS A 1 82 ? -11.261 -7.273 7.270 1.00 93.31 82 CYS A N 1
ATOM 654 C CA . CYS A 1 82 ? -10.351 -6.200 7.644 1.00 93.31 82 CYS A CA 1
ATOM 655 C C . CYS A 1 82 ? -8.962 -6.584 7.159 1.00 93.31 82 CYS A C 1
ATOM 657 O O . CYS A 1 82 ? -8.485 -7.665 7.488 1.00 93.31 82 CYS A O 1
ATOM 659 N N . LYS A 1 83 ? -8.284 -5.697 6.432 1.00 94.69 83 LYS A N 1
ATOM 660 C CA . LYS A 1 83 ? -6.892 -5.914 5.996 1.00 94.69 83 LYS A CA 1
ATOM 661 C C . LYS A 1 83 ? -5.884 -5.127 6.835 1.00 94.69 83 LYS A C 1
ATOM 663 O O . LYS A 1 83 ? -4.678 -5.265 6.655 1.00 94.69 83 LYS A O 1
ATOM 668 N N . LEU A 1 84 ? -6.383 -4.296 7.746 1.00 96.62 84 LEU A N 1
ATOM 669 C CA . LEU A 1 84 ? -5.594 -3.428 8.601 1.00 96.62 84 LEU A CA 1
ATOM 670 C C . LEU A 1 84 ? -6.155 -3.468 10.019 1.00 96.62 84 LEU A C 1
ATOM 672 O O . LEU A 1 84 ? -7.301 -3.078 10.247 1.00 96.62 84 LEU A O 1
ATOM 676 N N . VAL A 1 85 ? -5.338 -3.922 10.965 1.00 97.19 85 VAL A N 1
ATOM 677 C CA . VAL A 1 85 ? -5.634 -3.886 12.401 1.00 97.19 85 VAL A CA 1
ATOM 678 C C . VAL A 1 85 ? -4.457 -3.273 13.143 1.00 97.19 85 VAL A C 1
ATOM 680 O O . VAL A 1 85 ? -3.313 -3.371 12.697 1.00 97.19 85 VAL A O 1
ATOM 683 N N . PHE A 1 86 ? -4.717 -2.586 14.249 1.00 97.38 86 PHE A N 1
ATOM 684 C CA . PHE A 1 86 ? -3.670 -1.864 14.960 1.00 97.38 86 PHE A CA 1
ATOM 685 C C . PHE A 1 86 ? -3.959 -1.731 16.457 1.00 97.38 86 PHE A C 1
ATOM 687 O O . PHE A 1 86 ? -5.092 -1.885 16.921 1.00 97.38 86 PHE A O 1
ATOM 694 N N . ARG A 1 87 ? -2.895 -1.474 17.218 1.00 96.69 87 ARG A N 1
ATOM 695 C CA . ARG A 1 87 ? -2.930 -1.312 18.674 1.00 96.69 87 ARG A CA 1
ATOM 696 C C . ARG A 1 87 ? -2.690 0.149 19.049 1.00 96.69 87 ARG A C 1
ATOM 698 O O . ARG A 1 87 ? -1.719 0.747 18.584 1.00 96.69 87 ARG A O 1
ATOM 705 N N . SER A 1 88 ? -3.549 0.716 19.886 1.00 95.31 88 SER A N 1
ATOM 706 C CA . SER A 1 88 ? -3.474 2.102 20.350 1.00 95.31 88 SER A CA 1
ATOM 707 C C . SER A 1 88 ? -4.135 2.236 21.718 1.00 95.31 88 SER A C 1
ATOM 709 O O . SER A 1 88 ? -5.225 1.715 21.939 1.00 95.31 88 SER A O 1
ATOM 711 N N . ASP A 1 89 ? -3.489 2.982 22.613 1.00 93.56 89 ASP A N 1
ATOM 712 C CA . ASP A 1 89 ? -4.036 3.293 23.937 1.00 93.56 89 ASP A CA 1
ATOM 713 C C . ASP A 1 89 ? -4.974 4.519 23.912 1.00 93.56 89 ASP A C 1
ATOM 715 O O . ASP A 1 89 ? -5.550 4.885 24.936 1.00 93.56 89 ASP A O 1
ATOM 719 N N . CYS A 1 90 ? -5.138 5.169 22.752 1.00 95.31 90 CYS A N 1
ATOM 720 C CA . CYS A 1 90 ? -6.081 6.270 22.572 1.00 95.31 90 CYS A CA 1
ATOM 721 C C . CYS A 1 90 ? -7.532 5.774 22.572 1.00 95.31 90 CYS A C 1
ATOM 723 O O . CYS A 1 90 ? -7.831 4.644 22.180 1.00 95.31 90 CYS A O 1
ATOM 725 N N . SER A 1 91 ? -8.4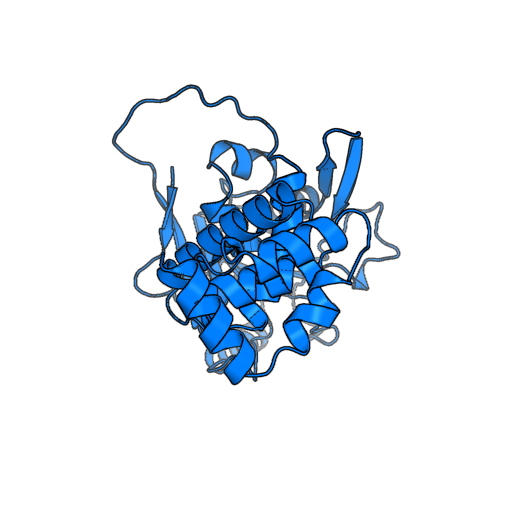64 6.656 22.936 1.00 96.06 91 SER A N 1
ATOM 726 C CA . SER A 1 91 ? -9.890 6.365 22.789 1.00 96.06 91 SER A CA 1
ATOM 727 C C . SER A 1 91 ? -10.293 6.238 21.315 1.00 96.06 91 SER A C 1
ATOM 729 O O . SER A 1 91 ? -9.666 6.818 20.421 1.00 96.06 91 SER A O 1
ATOM 731 N N . ALA A 1 92 ? -11.400 5.535 21.058 1.00 96.75 92 ALA A N 1
ATOM 732 C CA . ALA A 1 92 ? -11.931 5.342 19.710 1.00 96.75 92 ALA A CA 1
ATOM 733 C C . ALA A 1 92 ? -12.168 6.669 18.965 1.00 96.75 92 ALA A C 1
ATOM 735 O O . ALA A 1 92 ? -11.883 6.778 17.773 1.00 96.75 92 ALA A O 1
ATOM 736 N N . GLN A 1 93 ? -12.632 7.707 19.666 1.00 95.69 93 GLN A N 1
ATOM 737 C CA . GLN A 1 93 ? -12.914 9.006 19.056 1.00 95.69 93 GLN A CA 1
ATOM 738 C C . GLN A 1 93 ? -11.645 9.819 18.764 1.00 95.69 93 GLN A C 1
ATOM 740 O O . GLN A 1 93 ? -11.574 10.495 17.731 1.00 95.69 93 GLN A O 1
ATOM 745 N N . GLU A 1 94 ? -10.640 9.755 19.640 1.00 95.56 94 GLU A N 1
ATOM 746 C CA . GLU A 1 94 ? -9.345 10.406 19.419 1.00 95.56 94 GLU A CA 1
ATOM 747 C C . GLU A 1 94 ? -8.650 9.802 18.204 1.00 95.56 94 GLU A C 1
ATOM 749 O O . GLU A 1 94 ? -8.303 10.529 17.268 1.00 95.56 94 GLU A O 1
ATOM 754 N N . ILE A 1 95 ? -8.528 8.471 18.168 1.00 96.19 95 ILE A N 1
ATOM 755 C CA . ILE A 1 95 ? -7.831 7.805 17.072 1.00 96.19 95 ILE A CA 1
ATOM 756 C C . ILE A 1 95 ? -8.588 7.962 15.756 1.00 96.19 95 ILE A C 1
ATOM 758 O O . ILE A 1 95 ? -7.974 8.272 14.737 1.00 96.19 95 ILE A O 1
ATOM 762 N N . ARG A 1 96 ? -9.927 7.879 15.772 1.00 96.19 96 ARG A N 1
ATOM 763 C CA . ARG A 1 96 ? -10.770 8.188 14.609 1.00 96.19 96 ARG A CA 1
ATOM 764 C C . ARG A 1 96 ? -10.485 9.581 14.066 1.00 96.19 96 ARG A C 1
ATOM 766 O O . ARG A 1 96 ? -10.323 9.745 12.860 1.00 96.19 96 ARG A O 1
ATOM 773 N N . SER A 1 97 ? -10.425 10.585 14.936 1.00 94.44 97 SER A N 1
ATOM 774 C CA . SER A 1 97 ? -10.190 11.971 14.523 1.00 94.44 97 SER A CA 1
ATOM 775 C C . SER A 1 97 ? -8.809 12.141 13.890 1.00 94.44 97 SER A C 1
ATOM 777 O O . SER A 1 97 ? -8.687 12.791 12.850 1.00 94.44 97 SER A O 1
ATOM 779 N N . SER A 1 98 ? -7.777 11.530 14.475 1.00 94.00 98 SER A N 1
ATOM 780 C CA . SER A 1 98 ? -6.420 11.538 13.918 1.00 94.00 98 SER A CA 1
ATOM 781 C C . SER A 1 98 ? -6.349 10.824 12.567 1.00 94.00 98 SER A C 1
ATOM 783 O O . SER A 1 98 ? -5.763 11.337 11.617 1.00 94.00 98 SER A O 1
ATOM 785 N N . LEU A 1 99 ? -7.003 9.669 12.453 1.00 95.06 99 LEU A N 1
ATOM 786 C CA . LEU A 1 99 ? -7.080 8.880 11.230 1.00 95.06 99 LEU A CA 1
ATOM 787 C C . LEU A 1 99 ? -7.849 9.607 10.111 1.00 95.06 99 LEU A C 1
ATOM 789 O O . LEU A 1 99 ? -7.431 9.562 8.954 1.00 95.06 99 LEU A O 1
ATOM 793 N N . ILE A 1 100 ? -8.932 10.327 10.425 1.00 94.12 100 ILE A N 1
ATOM 794 C CA . ILE A 1 100 ? -9.647 11.152 9.436 1.00 94.12 100 ILE A CA 1
ATOM 795 C C . ILE A 1 100 ? -8.743 12.267 8.907 1.00 94.12 100 ILE A C 1
ATOM 797 O O . ILE A 1 100 ? -8.673 12.470 7.695 1.00 94.12 100 ILE A O 1
ATOM 801 N N . LYS A 1 101 ? -8.023 12.965 9.796 1.00 91.38 101 LYS A N 1
ATOM 802 C CA . LYS A 1 101 ? -7.061 14.007 9.399 1.00 91.38 101 LYS A CA 1
ATOM 803 C C . LYS A 1 101 ? -5.965 13.441 8.498 1.00 91.38 101 LYS A C 1
ATOM 805 O O . LYS A 1 101 ? -5.642 14.061 7.495 1.00 91.38 101 LYS A O 1
ATOM 810 N N . ALA A 1 102 ? -5.477 12.241 8.804 1.00 91.44 102 ALA A N 1
ATOM 811 C CA . ALA A 1 102 ? -4.428 11.572 8.043 1.00 91.44 102 ALA A CA 1
ATOM 812 C C . ALA A 1 102 ? -4.803 11.207 6.597 1.00 91.44 102 ALA A C 1
ATOM 814 O O . ALA A 1 102 ? -3.925 10.940 5.778 1.00 91.44 102 ALA A O 1
ATOM 815 N N . MET A 1 103 ? -6.097 11.176 6.261 1.00 90.62 103 MET A N 1
ATOM 816 C CA . MET A 1 103 ? -6.524 10.963 4.875 1.00 90.62 103 MET A CA 1
ATOM 817 C C . MET A 1 103 ? -6.376 12.222 4.024 1.00 90.62 103 MET A C 1
ATOM 819 O O . MET A 1 103 ? -6.384 12.111 2.804 1.00 90.62 103 MET A O 1
ATOM 823 N N . LEU A 1 104 ? -6.279 13.405 4.630 1.00 88.88 104 LEU A N 1
ATOM 824 C CA . LEU A 1 104 ? -6.187 14.672 3.915 1.00 88.88 104 LEU A CA 1
ATOM 825 C C . LEU A 1 104 ? -4.718 15.063 3.767 1.00 88.88 104 LEU A C 1
ATOM 827 O O . LEU A 1 104 ? -4.030 15.309 4.754 1.00 88.88 104 LEU A O 1
ATOM 831 N N . PHE A 1 105 ? -4.254 15.153 2.526 1.00 87.12 105 PHE A N 1
ATOM 832 C CA . PHE A 1 105 ? -2.907 15.606 2.204 1.00 87.12 105 PHE A CA 1
ATOM 833 C C . PHE A 1 105 ? -2.963 16.845 1.323 1.00 87.12 105 PHE A C 1
ATOM 835 O O . PHE A 1 105 ? -3.605 16.832 0.274 1.00 87.12 105 PHE A O 1
ATOM 842 N N . THR A 1 106 ? -2.264 17.902 1.718 1.00 86.56 106 THR A N 1
ATOM 843 C CA . THR A 1 106 ? -2.147 19.122 0.920 1.00 86.56 106 THR A CA 1
ATOM 844 C C . THR A 1 106 ? -0.772 19.156 0.266 1.00 86.56 106 THR A C 1
ATOM 846 O O . THR A 1 106 ? 0.242 19.121 0.959 1.00 86.56 106 THR A O 1
ATOM 849 N N . ASN A 1 107 ? -0.734 19.207 -1.066 1.00 85.50 107 ASN A N 1
ATOM 850 C CA . ASN A 1 107 ? 0.527 19.258 -1.807 1.00 85.50 107 ASN A CA 1
ATOM 851 C C . ASN A 1 107 ? 1.157 20.663 -1.796 1.00 85.50 107 ASN A C 1
ATOM 853 O O . ASN A 1 107 ? 0.576 21.634 -1.307 1.00 85.50 107 ASN A O 1
ATOM 857 N N . GLU A 1 108 ? 2.335 20.785 -2.408 1.00 84.69 108 GLU A N 1
ATOM 858 C CA . GLU A 1 108 ? 3.110 22.029 -2.486 1.00 84.69 108 GLU A CA 1
ATOM 859 C C . GLU A 1 108 ? 2.383 23.138 -3.275 1.00 84.69 108 GLU A C 1
ATOM 861 O O . GLU A 1 108 ? 2.720 24.312 -3.157 1.00 84.69 108 GLU A O 1
ATOM 866 N N . LYS A 1 109 ? 1.363 22.776 -4.067 1.00 86.88 109 LYS A N 1
ATOM 867 C CA . LYS A 1 109 ? 0.493 23.689 -4.828 1.00 86.88 109 LYS A CA 1
ATOM 868 C C . LYS A 1 109 ? -0.822 24.008 -4.102 1.00 86.88 109 LYS A C 1
ATOM 870 O O . LYS A 1 109 ? -1.750 24.511 -4.732 1.00 86.88 109 LYS A O 1
ATOM 875 N N . HIS A 1 110 ? -0.930 23.691 -2.810 1.00 85.12 110 HIS A N 1
ATOM 876 C CA . HIS A 1 110 ? -2.136 23.863 -1.988 1.00 85.12 110 HIS A CA 1
ATOM 877 C C . HIS A 1 110 ? -3.377 23.105 -2.486 1.00 85.12 110 HIS A C 1
ATOM 879 O O . HIS A 1 110 ? -4.512 23.472 -2.180 1.00 85.12 110 HIS A O 1
ATOM 885 N N . GLN A 1 111 ? -3.180 22.025 -3.239 1.00 87.44 111 GLN A N 1
ATOM 886 C CA . GLN A 1 111 ? -4.261 21.143 -3.663 1.00 87.44 111 GLN A CA 1
ATOM 887 C C . GLN A 1 111 ? -4.425 20.012 -2.654 1.00 87.44 111 GLN A C 1
ATOM 889 O O . GLN A 1 111 ? -3.441 19.408 -2.222 1.00 87.44 111 GLN A O 1
ATOM 894 N N . ASN A 1 112 ? -5.676 19.716 -2.308 1.00 87.62 112 ASN A N 1
ATOM 895 C CA . ASN A 1 112 ? -6.012 18.646 -1.380 1.00 87.62 112 ASN A CA 1
ATOM 896 C C . ASN A 1 112 ? -6.183 17.318 -2.118 1.00 87.62 112 ASN A C 1
ATOM 898 O O . ASN A 1 112 ? -6.865 17.243 -3.138 1.00 87.62 112 ASN A O 1
ATOM 902 N N . HIS A 1 113 ? -5.604 16.272 -1.544 1.00 88.81 113 HIS A N 1
ATOM 903 C CA . HIS A 1 113 ? -5.625 14.899 -2.026 1.00 88.81 113 HIS A CA 1
ATOM 904 C C . HIS A 1 113 ? -6.107 13.971 -0.917 1.00 88.81 113 HIS A C 1
ATOM 906 O O . HIS A 1 113 ? -5.892 14.238 0.267 1.00 88.81 113 HIS A O 1
ATOM 912 N N . ILE A 1 114 ? -6.741 12.866 -1.313 1.00 89.19 114 ILE A N 1
ATOM 913 C CA . ILE A 1 114 ? -7.151 11.807 -0.391 1.00 89.19 114 ILE A CA 1
ATOM 914 C C . ILE A 1 114 ? -6.121 10.684 -0.418 1.00 89.19 114 ILE A C 1
ATOM 916 O O . ILE A 1 114 ? -5.925 10.027 -1.440 1.00 89.19 114 ILE A O 1
ATOM 920 N N . ILE A 1 115 ? -5.497 10.434 0.727 1.00 89.31 115 ILE A N 1
ATOM 921 C CA . ILE A 1 115 ? -4.574 9.325 0.920 1.00 89.31 115 ILE A CA 1
ATOM 922 C C . ILE A 1 115 ? -5.331 8.088 1.407 1.00 89.31 115 ILE A C 1
ATOM 924 O O . ILE A 1 115 ? -5.947 8.079 2.472 1.00 89.31 115 ILE A O 1
ATOM 928 N N . ARG A 1 116 ? -5.209 6.995 0.648 1.00 91.50 116 ARG A N 1
ATOM 929 C CA . ARG A 1 116 ? -5.793 5.684 0.968 1.00 91.50 116 ARG A CA 1
ATOM 930 C C . ARG A 1 116 ? -4.883 4.838 1.859 1.00 91.50 116 ARG A C 1
ATOM 932 O O . ARG A 1 116 ? -4.629 3.679 1.554 1.00 91.50 116 ARG A O 1
ATOM 939 N N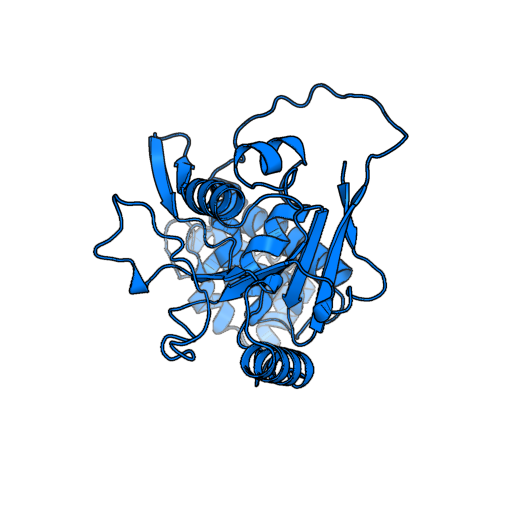 . TYR A 1 117 ? -4.382 5.394 2.964 1.00 92.19 117 TYR A N 1
ATOM 940 C CA . TYR A 1 117 ? -3.498 4.652 3.878 1.00 92.19 117 TYR A CA 1
ATOM 941 C C . TYR A 1 117 ? -4.182 3.423 4.498 1.00 92.19 117 TYR A C 1
ATOM 943 O O . TYR A 1 117 ? -3.522 2.559 5.052 1.00 92.19 117 TYR A O 1
ATOM 951 N N . TYR A 1 118 ? -5.510 3.342 4.452 1.00 92.88 118 TYR A N 1
ATOM 952 C CA . TYR A 1 118 ? -6.252 2.182 4.930 1.00 92.88 118 TYR A CA 1
ATOM 953 C C . TYR A 1 118 ? -6.140 0.963 3.999 1.00 92.88 118 TYR A C 1
ATOM 955 O O . TYR A 1 118 ? -6.498 -0.137 4.411 1.00 92.88 118 TYR A O 1
ATOM 963 N N . ASP A 1 119 ? -5.636 1.124 2.767 1.00 93.62 119 ASP A N 1
ATOM 964 C CA . ASP A 1 119 ? -5.195 0.001 1.936 1.00 93.62 119 ASP A CA 1
ATOM 965 C C . ASP A 1 119 ? -3.771 -0.399 2.368 1.00 93.62 119 ASP A C 1
ATOM 967 O O . ASP A 1 119 ? -2.841 0.404 2.216 1.00 93.62 119 ASP A O 1
ATOM 971 N N . PRO A 1 120 ? -3.542 -1.627 2.870 1.00 93.81 120 PRO A N 1
ATOM 972 C CA . PRO A 1 120 ? -2.206 -2.068 3.270 1.00 93.81 120 PRO A CA 1
ATOM 973 C C . PRO A 1 120 ? -1.166 -2.007 2.154 1.00 93.81 120 PRO A C 1
ATOM 975 O O . PRO A 1 120 ? 0.011 -1.769 2.431 1.00 93.81 120 PRO A O 1
ATOM 978 N N . ARG A 1 121 ? -1.592 -2.165 0.893 1.00 92.50 121 ARG A N 1
ATOM 979 C CA . ARG A 1 121 ? -0.715 -2.036 -0.277 1.00 92.50 121 ARG A CA 1
ATOM 980 C C . ARG A 1 121 ? -0.272 -0.601 -0.501 1.00 92.50 121 ARG A C 1
ATOM 982 O O . ARG A 1 121 ? 0.686 -0.400 -1.220 1.00 92.50 121 ARG A O 1
ATOM 989 N N . VAL A 1 122 ? -0.938 0.395 0.076 1.00 94.38 122 VAL A N 1
ATOM 990 C CA . VAL A 1 122 ? -0.484 1.793 0.087 1.00 94.38 122 VAL A CA 1
ATOM 991 C C . VAL A 1 122 ? 0.352 2.047 1.339 1.00 94.38 122 VAL A C 1
ATOM 993 O O . VAL A 1 122 ? 1.487 2.513 1.238 1.00 94.38 122 VAL A O 1
ATOM 996 N N . LEU A 1 123 ? -0.171 1.674 2.512 1.00 94.38 123 LEU A N 1
ATOM 997 C CA . LEU A 1 123 ? 0.443 1.950 3.814 1.00 94.38 123 LEU A CA 1
ATOM 998 C C . LEU A 1 123 ? 1.860 1.401 3.954 1.00 94.38 123 LEU A C 1
ATOM 1000 O O . LEU A 1 123 ? 2.739 2.083 4.475 1.00 94.38 123 LEU A O 1
ATOM 1004 N N . ILE A 1 124 ? 2.103 0.187 3.457 1.00 93.50 124 ILE A N 1
ATOM 1005 C CA . ILE A 1 124 ? 3.425 -0.437 3.528 1.00 93.50 124 ILE A CA 1
ATOM 1006 C C . ILE A 1 124 ? 4.516 0.432 2.882 1.00 93.50 124 ILE A C 1
ATOM 1008 O O . ILE A 1 124 ? 5.669 0.403 3.324 1.00 93.50 124 ILE A O 1
ATOM 1012 N N . HIS A 1 125 ? 4.169 1.221 1.857 1.00 93.44 125 HIS A N 1
ATOM 1013 C CA . HIS A 1 125 ? 5.141 2.075 1.184 1.00 93.44 125 HIS A CA 1
ATOM 1014 C C . HIS A 1 125 ? 5.561 3.259 2.037 1.00 93.44 125 HIS A C 1
ATOM 1016 O O . HIS A 1 125 ? 6.735 3.619 2.040 1.00 93.44 125 HIS A O 1
ATOM 1022 N N . PHE A 1 126 ? 4.654 3.792 2.848 1.00 92.00 126 PHE A N 1
ATOM 1023 C CA . PHE A 1 126 ? 4.956 4.911 3.732 1.00 92.00 126 PHE A CA 1
ATOM 1024 C C . PHE A 1 126 ? 6.076 4.584 4.713 1.00 92.00 126 PHE A C 1
ATOM 1026 O O . PHE A 1 126 ? 6.978 5.393 4.905 1.00 92.00 126 PHE A O 1
ATOM 1033 N N . PHE A 1 127 ? 6.081 3.364 5.250 1.00 90.62 127 PHE A N 1
ATOM 1034 C CA . PHE A 1 127 ? 7.070 2.928 6.234 1.00 90.62 127 PHE A CA 1
ATOM 1035 C C . PHE A 1 127 ? 8.500 2.843 5.697 1.00 90.62 127 PHE A C 1
ATOM 1037 O O . PHE A 1 127 ? 9.447 2.873 6.474 1.00 90.62 127 PHE A O 1
ATOM 1044 N N . TRP A 1 128 ? 8.692 2.732 4.385 1.00 90.19 128 TRP A N 1
ATOM 1045 C CA . TRP A 1 128 ? 10.033 2.695 3.806 1.00 90.19 128 TRP A CA 1
ATOM 1046 C C . TRP A 1 128 ? 10.382 3.964 3.025 1.00 90.19 128 TRP A C 1
ATOM 1048 O O . TRP A 1 128 ? 11.571 4.277 2.896 1.00 90.19 128 TRP A O 1
ATOM 1058 N N . MET A 1 129 ? 9.370 4.665 2.501 1.00 90.19 129 MET A N 1
ATOM 1059 C CA . MET A 1 129 ? 9.528 5.899 1.734 1.00 90.19 129 MET A CA 1
ATOM 1060 C C . MET A 1 129 ? 9.863 7.088 2.625 1.00 90.19 129 MET A C 1
ATOM 1062 O O . MET A 1 129 ? 10.669 7.920 2.213 1.00 90.19 129 MET A O 1
ATOM 1066 N N . PHE A 1 130 ? 9.265 7.162 3.813 1.00 87.06 130 PHE A N 1
ATOM 1067 C CA . PHE A 1 130 ? 9.313 8.350 4.654 1.00 87.06 130 PHE A CA 1
ATOM 1068 C C . PHE A 1 130 ? 10.053 8.103 5.959 1.00 87.06 130 PHE A C 1
ATOM 1070 O O . PHE A 1 130 ? 10.032 7.013 6.535 1.00 87.06 130 PHE A O 1
ATOM 1077 N N . THR A 1 131 ? 10.704 9.154 6.432 1.00 85.06 131 THR A N 1
ATOM 1078 C CA . THR A 1 131 ? 11.288 9.208 7.764 1.00 85.06 131 THR A CA 1
ATOM 1079 C C . THR A 1 131 ? 10.185 9.194 8.820 1.00 85.06 131 THR A C 1
ATOM 1081 O O . THR A 1 131 ? 9.031 9.550 8.576 1.00 85.06 131 THR A O 1
ATOM 1084 N N . TRP A 1 132 ? 10.545 8.835 10.050 1.00 83.69 132 TRP A N 1
ATOM 1085 C CA . TRP A 1 132 ? 9.611 8.883 11.175 1.00 83.69 132 TRP A CA 1
ATOM 1086 C C . TRP A 1 132 ? 8.982 10.269 11.382 1.00 83.69 132 TRP A C 1
ATOM 1088 O O . TRP A 1 132 ? 7.790 10.364 11.663 1.00 83.69 132 TRP A O 1
ATOM 1098 N N . LYS A 1 133 ? 9.768 11.344 11.219 1.00 83.06 133 LYS A N 1
ATOM 1099 C CA . LYS A 1 133 ? 9.283 12.723 11.371 1.00 83.06 133 LYS A CA 1
ATOM 1100 C C . LYS A 1 133 ? 8.271 13.085 10.284 1.00 83.06 133 LYS A C 1
ATOM 1102 O O . LYS A 1 133 ? 7.228 13.643 10.604 1.00 83.06 133 LYS A O 1
ATOM 1107 N N . GLU A 1 134 ? 8.559 12.733 9.030 1.00 86.19 134 GLU A N 1
ATOM 1108 C CA . GLU A 1 134 ? 7.627 12.915 7.910 1.00 86.19 134 GLU A CA 1
ATOM 1109 C C . GLU A 1 134 ? 6.334 12.133 8.145 1.00 86.19 134 GLU A C 1
ATOM 1111 O O . GLU A 1 134 ? 5.251 12.682 7.983 1.00 86.19 134 GLU A O 1
ATOM 1116 N N . LEU A 1 135 ? 6.427 10.878 8.600 1.00 87.31 135 LEU A N 1
ATOM 1117 C CA . LEU A 1 135 ? 5.255 10.064 8.923 1.00 87.31 135 LEU A CA 1
ATOM 1118 C C . LEU A 1 135 ? 4.417 10.671 10.041 1.00 87.31 135 LEU A C 1
ATOM 1120 O O . LEU A 1 135 ? 3.204 10.738 9.899 1.00 87.31 135 LEU A O 1
ATOM 1124 N N . MET A 1 136 ? 5.034 11.149 11.122 1.00 86.88 136 MET A N 1
ATOM 1125 C CA . MET A 1 136 ? 4.314 11.810 12.216 1.00 86.88 136 MET A CA 1
ATOM 1126 C C . MET A 1 136 ? 3.568 13.075 11.780 1.00 86.88 136 MET A C 1
ATOM 1128 O O . MET A 1 136 ? 2.604 13.459 12.440 1.00 86.88 136 MET A O 1
ATOM 1132 N N . ALA A 1 137 ? 4.000 13.729 10.699 1.00 82.56 137 ALA A N 1
ATOM 1133 C CA . ALA A 1 137 ? 3.343 14.930 10.198 1.00 82.56 137 ALA A CA 1
ATOM 1134 C C . ALA A 1 137 ? 1.967 14.641 9.574 1.00 82.56 137 ALA A C 1
ATOM 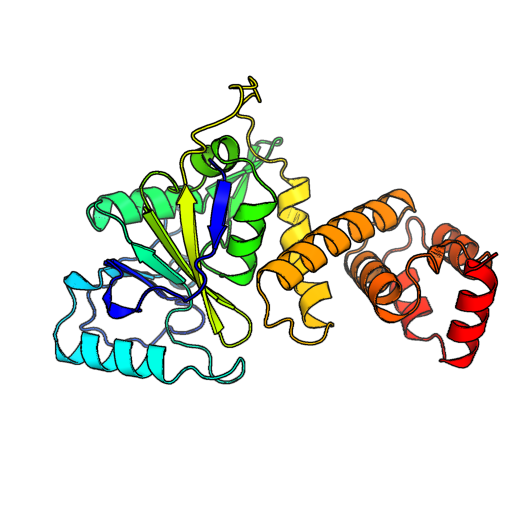1136 O O . ALA A 1 137 ? 1.122 15.535 9.556 1.00 82.56 137 ALA A O 1
ATOM 1137 N N . PHE A 1 138 ? 1.722 13.418 9.083 1.00 82.38 138 PHE A N 1
ATOM 1138 C CA . PHE A 1 138 ? 0.456 13.081 8.419 1.00 82.38 138 PHE A CA 1
ATOM 1139 C C . PHE A 1 138 ? -0.223 11.801 8.918 1.00 82.38 138 PHE A C 1
ATOM 1141 O O . PHE A 1 138 ? -1.430 11.688 8.770 1.00 82.38 138 PHE A O 1
ATOM 1148 N N . LEU A 1 139 ? 0.482 10.853 9.535 1.00 88.25 139 LEU A N 1
ATOM 1149 C CA . LEU A 1 139 ? -0.087 9.639 10.125 1.00 88.25 139 LEU A CA 1
ATOM 1150 C C . LEU A 1 139 ? 0.060 9.637 11.650 1.00 88.25 139 LEU A C 1
ATOM 1152 O O . LEU A 1 139 ? 1.101 10.045 12.169 1.00 88.25 139 LEU A O 1
ATOM 1156 N N . PRO A 1 140 ? -0.917 9.081 12.390 1.00 88.44 140 PRO A N 1
ATOM 1157 C CA . PRO A 1 140 ? -0.865 8.984 13.849 1.00 88.44 140 PRO A CA 1
ATOM 1158 C C . PRO A 1 140 ? 0.061 7.857 14.330 1.00 88.44 140 PRO A C 1
ATOM 1160 O O . PRO A 1 140 ? -0.285 7.067 15.205 1.00 88.44 140 PRO A O 1
ATOM 1163 N N . VAL A 1 141 ? 1.260 7.755 13.756 1.00 85.56 141 VAL A N 1
ATOM 1164 C CA . VAL A 1 141 ? 2.224 6.695 14.068 1.00 85.56 141 VAL A CA 1
ATOM 1165 C C . VAL A 1 141 ? 2.724 6.751 15.514 1.00 85.56 141 VAL A C 1
ATOM 1167 O O . VAL A 1 141 ? 3.113 5.729 16.057 1.00 85.56 141 VAL A O 1
ATOM 1170 N N . ASN A 1 142 ? 2.666 7.912 16.169 1.00 86.06 142 ASN A N 1
ATOM 1171 C CA . ASN A 1 142 ? 2.977 8.069 17.592 1.00 86.06 142 ASN A CA 1
ATOM 1172 C C . ASN A 1 142 ? 1.833 7.642 18.530 1.00 86.06 142 ASN A C 1
ATOM 1174 O O . ASN A 1 142 ? 2.075 7.443 19.716 1.00 86.06 142 ASN A O 1
ATOM 1178 N N . GLN A 1 143 ? 0.603 7.527 18.022 1.00 91.06 143 GLN A N 1
ATOM 1179 C CA . GLN A 1 143 ? -0.566 7.056 18.777 1.00 91.06 143 GLN A CA 1
ATOM 1180 C C . GLN A 1 143 ? -0.784 5.548 18.600 1.00 91.06 143 GLN A C 1
ATOM 1182 O O . GLN A 1 143 ? -1.524 4.934 19.367 1.00 91.06 143 GLN A O 1
ATOM 1187 N N . ILE A 1 144 ? -0.158 4.946 17.586 1.00 93.25 144 ILE A N 1
ATOM 1188 C CA . ILE A 1 144 ? -0.316 3.537 17.231 1.00 93.25 144 ILE A CA 1
ATOM 1189 C C . ILE A 1 144 ? 0.996 2.808 17.497 1.00 93.25 144 ILE A C 1
ATOM 1191 O O . ILE A 1 144 ? 2.008 3.059 16.847 1.00 93.25 144 ILE A O 1
ATOM 1195 N N . THR A 1 145 ? 0.971 1.874 18.446 1.00 92.44 145 THR A N 1
ATOM 1196 C CA . THR A 1 145 ? 2.173 1.133 18.858 1.00 92.44 145 THR A CA 1
ATOM 1197 C C . THR A 1 145 ? 2.517 0.016 17.880 1.00 92.44 145 THR A C 1
ATOM 1199 O O . THR A 1 145 ? 3.693 -0.237 17.624 1.00 92.44 145 THR A O 1
ATOM 1202 N N . HIS A 1 146 ? 1.494 -0.630 17.316 1.00 94.81 146 HIS A N 1
ATOM 1203 C CA . HIS A 1 146 ? 1.648 -1.745 16.390 1.00 94.81 146 HIS A CA 1
ATOM 1204 C C . HIS A 1 146 ? 0.668 -1.630 15.236 1.00 94.81 146 HIS A C 1
ATOM 1206 O O . HIS A 1 146 ? -0.523 -1.394 15.449 1.00 94.81 146 HIS A O 1
ATOM 1212 N N . TRP A 1 147 ? 1.168 -1.877 14.033 1.00 96.06 147 TRP A N 1
ATOM 1213 C CA . TRP A 1 147 ? 0.373 -1.998 12.819 1.00 96.06 147 TRP A CA 1
ATOM 1214 C C . TRP A 1 147 ? 0.454 -3.431 12.322 1.00 96.06 147 TRP A C 1
ATOM 1216 O O . TRP A 1 147 ? 1.554 -3.971 12.227 1.00 96.06 147 TRP A O 1
ATOM 1226 N N . THR A 1 148 ? -0.681 -4.020 11.962 1.00 96.31 148 THR A N 1
ATOM 1227 C CA . THR A 1 148 ? -0.754 -5.364 11.392 1.00 96.31 148 THR A CA 1
ATOM 1228 C C . THR A 1 148 ? -1.523 -5.327 10.081 1.00 96.31 148 THR A C 1
ATOM 1230 O O . THR A 1 148 ? -2.681 -4.910 10.014 1.00 96.31 148 THR A O 1
ATOM 1233 N N . LEU A 1 149 ? -0.826 -5.723 9.022 1.00 95.31 149 LEU A N 1
ATOM 1234 C CA . LEU A 1 149 ? -1.210 -5.565 7.627 1.00 95.31 149 LEU A CA 1
ATOM 1235 C C . LEU A 1 149 ? -1.453 -6.935 6.999 1.00 95.31 149 LEU A C 1
ATOM 1237 O O . LEU A 1 149 ? -0.601 -7.813 7.127 1.00 95.31 149 LEU A O 1
ATOM 1241 N N . TRP A 1 150 ? -2.555 -7.097 6.273 1.00 93.44 150 TRP A N 1
ATOM 1242 C CA . TRP A 1 150 ? -2.746 -8.228 5.369 1.00 93.44 150 TRP A CA 1
ATOM 1243 C C . TRP A 1 150 ? -2.205 -7.880 3.987 1.00 93.44 150 TRP A C 1
ATOM 1245 O O . TRP A 1 150 ? -2.752 -7.016 3.295 1.00 93.44 150 TRP A O 1
ATOM 1255 N N . ILE A 1 151 ? -1.127 -8.545 3.582 1.00 90.69 151 ILE A N 1
ATOM 1256 C CA . ILE A 1 151 ? -0.472 -8.341 2.290 1.00 90.69 151 ILE A CA 1
ATOM 1257 C C . ILE A 1 151 ? -0.165 -9.714 1.708 1.00 90.69 151 ILE A C 1
ATOM 1259 O O . ILE A 1 151 ? 0.378 -10.570 2.393 1.00 90.69 151 ILE A O 1
ATOM 1263 N N . GLU A 1 152 ? -0.538 -9.927 0.444 1.00 87.19 152 GLU A N 1
ATOM 1264 C CA . GLU A 1 152 ? -0.095 -11.100 -0.328 1.00 87.19 152 GLU A CA 1
ATOM 1265 C C . GLU A 1 152 ? -0.400 -12.455 0.340 1.00 87.19 152 GLU A C 1
ATOM 1267 O O . GLU A 1 152 ? 0.356 -13.417 0.237 1.00 87.19 152 GLU A O 1
ATOM 1272 N N . GLY A 1 153 ? -1.550 -12.534 1.017 1.00 87.81 153 GLY A N 1
ATOM 1273 C CA . GLY A 1 153 ? -2.008 -13.758 1.673 1.00 87.81 153 GLY A CA 1
ATOM 1274 C C . GLY A 1 153 ? -1.447 -13.972 3.082 1.00 87.81 153 GLY A C 1
ATOM 1275 O O . GLY A 1 153 ? -1.619 -15.059 3.629 1.00 87.81 153 GLY A O 1
ATOM 1276 N N . GLN A 1 154 ? -0.755 -12.984 3.662 1.00 90.06 154 GLN A N 1
ATOM 1277 C CA . GLN A 1 154 ? -0.127 -13.108 4.975 1.00 90.06 154 GLN A CA 1
ATOM 1278 C C . GLN A 1 154 ? -0.319 -11.865 5.848 1.00 90.06 154 GLN A C 1
ATOM 1280 O O . GLN A 1 154 ? -0.413 -10.730 5.376 1.00 90.06 154 GLN A O 1
ATOM 1285 N N . TRP A 1 155 ? -0.358 -12.097 7.161 1.00 93.44 155 TRP A N 1
ATOM 1286 C CA . TRP A 1 155 ? -0.347 -11.045 8.170 1.00 93.44 155 TRP A CA 1
ATOM 1287 C C . TRP A 1 155 ? 1.090 -10.653 8.515 1.00 93.44 155 TRP A C 1
ATOM 1289 O O . TRP A 1 155 ? 1.910 -11.503 8.867 1.00 93.44 155 TRP A O 1
ATOM 1299 N N . HIS A 1 156 ? 1.373 -9.354 8.494 1.00 94.25 156 HIS A N 1
ATOM 1300 C CA . HIS A 1 156 ? 2.659 -8.789 8.890 1.00 94.25 156 HIS A CA 1
ATOM 1301 C C . HIS A 1 156 ? 2.454 -7.704 9.933 1.00 94.25 156 HIS A C 1
ATOM 1303 O O . HIS A 1 156 ? 1.715 -6.752 9.690 1.00 94.25 156 HIS A O 1
ATOM 1309 N N . SER A 1 157 ? 3.144 -7.817 11.065 1.00 95.25 157 SER A N 1
ATOM 1310 C CA . SER A 1 157 ? 3.113 -6.799 12.114 1.00 95.25 157 SER A CA 1
ATOM 1311 C C . SER A 1 157 ? 4.410 -6.014 12.155 1.00 95.25 157 SER A C 1
ATOM 1313 O O . SER A 1 157 ? 5.490 -6.581 11.988 1.00 95.25 157 SER A O 1
ATOM 1315 N N . LEU A 1 158 ? 4.306 -4.719 12.423 1.00 93.75 158 LEU A N 1
ATOM 1316 C CA . LEU A 1 158 ? 5.446 -3.848 12.666 1.00 93.75 158 LEU A CA 1
ATOM 1317 C C . LEU A 1 158 ? 5.204 -2.936 13.863 1.00 93.75 158 LEU A C 1
ATOM 1319 O O . LEU A 1 158 ? 4.079 -2.525 14.148 1.00 93.75 158 LEU A O 1
ATOM 1323 N N . GLU A 1 159 ? 6.304 -2.592 14.514 1.00 91.38 159 GLU A N 1
ATOM 1324 C CA . GLU A 1 159 ? 6.386 -1.633 15.609 1.00 91.38 159 GLU A CA 1
ATOM 1325 C C . GLU A 1 159 ? 7.456 -0.583 15.294 1.00 91.38 159 GLU A C 1
ATOM 1327 O O . GLU A 1 159 ? 8.349 -0.810 14.472 1.00 91.38 159 GLU A O 1
ATOM 1332 N N . TYR A 1 160 ? 7.408 0.563 15.968 1.00 82.50 160 TYR A N 1
ATOM 1333 C CA . TYR A 1 160 ? 8.483 1.549 15.897 1.00 82.50 160 TYR A CA 1
ATOM 1334 C C . TYR A 1 160 ? 9.374 1.455 17.121 1.00 82.50 160 TYR A C 1
ATOM 1336 O O . TYR A 1 160 ? 8.974 1.799 18.231 1.00 82.50 160 TYR A O 1
ATOM 1344 N N . ARG A 1 161 ? 10.625 1.041 16.911 1.00 71.69 161 ARG A N 1
ATOM 1345 C CA . ARG A 1 161 ? 11.626 1.028 17.980 1.00 71.69 161 ARG A CA 1
ATOM 1346 C C . ARG A 1 161 ? 12.327 2.377 18.068 1.00 71.69 161 ARG A C 1
ATOM 1348 O O . ARG A 1 161 ? 12.737 2.949 17.048 1.00 71.69 161 ARG A O 1
ATOM 1355 N N . SER A 1 162 ? 12.502 2.881 19.291 1.00 58.81 162 SER A N 1
ATOM 1356 C CA . SER A 1 162 ? 13.477 3.942 19.536 1.00 58.81 162 SER A CA 1
ATOM 1357 C C . SER A 1 162 ? 14.867 3.362 19.281 1.00 58.81 162 SER A C 1
ATOM 1359 O O . SER A 1 162 ? 15.252 2.332 19.832 1.00 58.81 162 SER A O 1
ATOM 1361 N N . SER A 1 163 ? 15.595 3.956 18.340 1.00 54.31 163 SER A N 1
ATOM 1362 C CA . SER A 1 163 ? 16.989 3.597 18.113 1.00 54.31 163 SER A CA 1
ATOM 1363 C C . SER A 1 163 ? 17.778 4.161 19.290 1.00 54.31 163 SER A C 1
ATOM 1365 O O . SER A 1 163 ? 17.889 5.377 19.420 1.00 54.31 163 SER A O 1
ATOM 1367 N N . GLN A 1 164 ? 18.301 3.297 20.163 1.00 44.44 164 GLN A N 1
ATOM 1368 C CA . GLN A 1 164 ? 19.168 3.704 21.281 1.00 44.44 164 GLN A CA 1
ATOM 1369 C C . GLN A 1 164 ? 20.561 4.189 20.827 1.00 44.44 164 GLN A C 1
ATOM 1371 O O . GLN A 1 164 ? 21.410 4.499 21.656 1.00 44.44 164 GLN A O 1
ATOM 1376 N N . SER A 1 165 ? 20.815 4.288 19.524 1.00 40.94 165 SER A N 1
ATOM 1377 C CA . SER A 1 165 ? 22.099 4.693 18.964 1.00 40.94 165 SER A CA 1
ATOM 1378 C C . SER A 1 165 ? 21.918 5.611 17.755 1.00 40.94 165 SER A C 1
ATOM 1380 O O . SER A 1 165 ? 21.147 5.311 16.844 1.00 40.94 165 SER A O 1
ATOM 1382 N N . GLY A 1 166 ? 22.682 6.706 17.744 1.00 38.44 166 GLY A N 1
ATOM 1383 C CA . GLY A 1 166 ? 22.998 7.474 16.539 1.00 38.44 166 GLY A CA 1
ATOM 1384 C C . GLY A 1 166 ? 22.296 8.823 16.439 1.00 38.44 166 GLY A C 1
ATOM 1385 O O . GLY A 1 166 ? 21.086 8.875 16.259 1.00 38.44 166 GLY A O 1
ATOM 1386 N N . SER A 1 167 ? 23.107 9.874 16.591 1.00 37.44 167 SER A N 1
ATOM 1387 C CA . SER A 1 167 ? 22.933 11.270 16.168 1.00 37.44 167 SER A CA 1
ATOM 1388 C C . SER A 1 167 ? 21.545 11.693 15.684 1.00 37.44 167 SER A C 1
ATOM 1390 O O . SER A 1 167 ? 21.048 11.273 14.642 1.00 37.44 167 SER A O 1
ATOM 1392 N N . ALA A 1 168 ? 20.970 12.644 16.420 1.00 40.97 168 ALA A N 1
ATOM 1393 C CA . ALA A 1 168 ? 19.940 13.533 15.920 1.00 40.97 168 ALA A CA 1
ATOM 1394 C C . ALA A 1 168 ? 20.515 14.376 14.771 1.00 40.97 168 ALA A C 1
ATOM 1396 O O . ALA A 1 168 ? 20.871 15.535 14.967 1.00 40.97 168 ALA A O 1
ATOM 1397 N N . ASP A 1 169 ? 20.606 13.799 13.575 1.00 41.53 169 ASP A N 1
ATOM 1398 C CA . ASP A 1 169 ? 20.710 14.619 12.386 1.00 41.53 169 ASP A CA 1
ATOM 1399 C C . ASP A 1 169 ? 19.395 15.382 12.254 1.00 41.53 169 ASP A C 1
ATOM 1401 O O . ASP A 1 169 ? 18.277 14.845 12.303 1.00 41.53 169 ASP A O 1
ATOM 1405 N N . ALA A 1 170 ? 19.559 16.697 12.202 1.00 42.03 170 ALA A N 1
ATOM 1406 C CA . ALA A 1 170 ? 18.523 17.679 11.997 1.00 42.03 170 ALA A CA 1
ATOM 1407 C C . ALA A 1 170 ? 17.986 17.565 10.563 1.00 42.03 170 ALA A C 1
ATOM 1409 O O . ALA A 1 170 ? 18.104 18.482 9.763 1.00 42.03 170 ALA A O 1
ATOM 1410 N N . GLU A 1 171 ? 17.384 16.428 10.226 1.00 48.91 171 GLU A N 1
ATOM 1411 C CA . GLU A 1 171 ? 16.520 16.324 9.061 1.00 48.91 171 GLU A CA 1
ATOM 1412 C C . GLU A 1 171 ? 15.278 17.162 9.375 1.00 48.91 171 GLU A C 1
ATOM 1414 O O . GLU A 1 171 ? 14.532 16.881 10.330 1.00 48.91 171 GLU A O 1
ATOM 1419 N N . SER A 1 172 ? 15.139 18.271 8.650 1.00 45.72 172 SER A N 1
ATOM 1420 C CA . SER A 1 172 ? 13.989 19.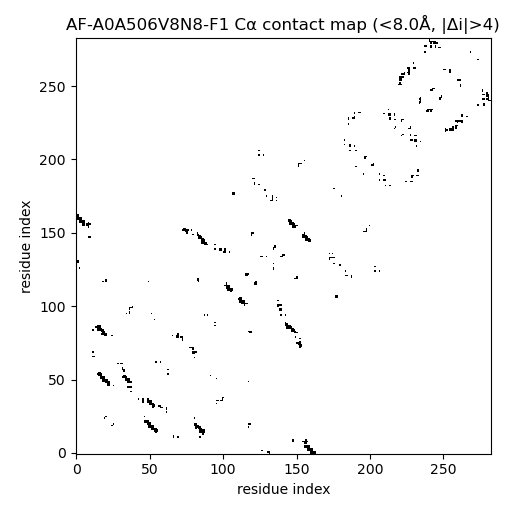161 8.712 1.00 45.72 172 SER A CA 1
ATOM 1421 C C . SER A 1 172 ? 12.720 18.359 8.428 1.00 45.72 172 SER A C 1
ATOM 1423 O O . SER A 1 172 ? 12.648 17.594 7.469 1.00 45.72 172 SER A O 1
ATOM 1425 N N . GLY A 1 173 ? 11.719 18.505 9.299 1.00 49.44 173 GLY A N 1
ATOM 1426 C CA . GLY A 1 173 ? 10.410 17.870 9.150 1.00 49.44 173 GLY A CA 1
ATOM 1427 C C . GLY A 1 173 ? 9.614 18.538 8.038 1.00 49.44 173 GLY A C 1
ATOM 1428 O O . GLY A 1 173 ? 8.710 19.321 8.312 1.00 49.44 173 GLY A O 1
ATOM 1429 N N . ASN A 1 174 ? 9.985 18.270 6.792 1.00 62.12 174 ASN A N 1
ATOM 1430 C CA . ASN A 1 174 ? 9.216 18.697 5.636 1.00 62.12 174 ASN A CA 1
ATOM 1431 C C . ASN A 1 174 ? 8.084 17.702 5.372 1.00 62.12 174 ASN A C 1
ATOM 1433 O O . ASN A 1 174 ? 8.178 16.525 5.701 1.00 62.12 174 ASN A O 1
ATOM 1437 N N . THR A 1 175 ? 6.993 18.183 4.784 1.00 65.44 175 THR A N 1
ATOM 1438 C CA . THR A 1 175 ? 5.939 17.303 4.267 1.00 65.44 175 THR A CA 1
ATOM 1439 C C . THR A 1 175 ? 6.547 16.418 3.174 1.00 65.44 175 THR A C 1
ATOM 1441 O O . THR A 1 175 ? 7.317 16.940 2.360 1.00 65.44 175 THR A O 1
ATOM 1444 N N . PRO A 1 176 ? 6.236 15.109 3.130 1.00 70.62 176 PRO A N 1
ATOM 1445 C CA . PRO A 1 176 ? 6.804 14.253 2.106 1.00 70.62 176 PRO A CA 1
ATOM 1446 C C . PRO A 1 176 ? 6.427 14.740 0.701 1.00 70.62 176 PRO A C 1
ATOM 1448 O O . PRO A 1 176 ? 5.279 15.136 0.489 1.00 70.62 176 PRO A O 1
ATOM 1451 N N . PRO A 1 177 ? 7.361 14.709 -0.268 1.00 79.88 177 PRO A N 1
ATOM 1452 C CA . PRO A 1 177 ? 7.123 15.275 -1.588 1.00 79.88 177 PRO A CA 1
ATOM 1453 C C . PRO A 1 177 ? 5.988 14.533 -2.291 1.00 79.88 177 PRO A C 1
ATOM 1455 O O . PRO A 1 177 ? 5.993 13.297 -2.377 1.00 79.88 177 PRO A O 1
ATOM 1458 N N . PHE A 1 178 ? 5.036 15.287 -2.843 1.00 82.88 178 PHE A N 1
ATOM 1459 C CA . PHE A 1 178 ? 3.846 14.711 -3.471 1.00 82.88 178 PHE A CA 1
ATOM 1460 C C . PHE A 1 178 ? 4.198 13.763 -4.627 1.00 82.88 178 PHE A C 1
ATOM 1462 O O . PHE A 1 178 ? 3.555 12.729 -4.808 1.00 82.88 178 PHE A O 1
ATOM 1469 N N . SER A 1 179 ? 5.281 14.047 -5.353 1.00 81.56 179 SER A N 1
ATOM 1470 C CA . SER A 1 179 ? 5.776 13.205 -6.449 1.00 81.56 179 SER A CA 1
ATOM 1471 C C . SER A 1 179 ? 6.124 11.775 -6.017 1.00 81.56 179 SER A C 1
ATOM 1473 O O . SER A 1 179 ? 5.905 10.832 -6.777 1.00 81.56 179 SER A O 1
ATOM 1475 N N . ARG A 1 180 ? 6.613 11.573 -4.785 1.00 86.50 180 ARG A N 1
ATOM 1476 C CA . ARG A 1 180 ? 6.886 10.224 -4.259 1.00 86.50 180 ARG A CA 1
ATOM 1477 C C . ARG A 1 180 ? 5.606 9.487 -3.889 1.00 86.50 180 ARG A C 1
ATOM 1479 O O . ARG A 1 180 ? 5.506 8.293 -4.151 1.00 86.50 180 ARG A O 1
ATOM 1486 N N . LEU A 1 181 ? 4.603 10.192 -3.362 1.00 88.31 181 LEU A N 1
ATOM 1487 C CA . LEU A 1 181 ? 3.278 9.613 -3.109 1.00 88.31 181 LEU A CA 1
ATOM 1488 C C . LEU A 1 181 ? 2.619 9.137 -4.411 1.00 88.31 181 LEU A C 1
ATOM 1490 O O . LEU A 1 181 ? 2.043 8.051 -4.443 1.00 88.31 181 LEU A O 1
ATOM 1494 N N . GLN A 1 182 ? 2.761 9.900 -5.499 1.00 86.69 182 GLN A N 1
ATOM 1495 C CA . GLN A 1 182 ? 2.235 9.526 -6.817 1.00 86.69 182 GLN A CA 1
ATOM 1496 C C . GLN A 1 182 ? 2.858 8.231 -7.364 1.00 86.69 182 GLN A C 1
ATOM 1498 O O . GLN A 1 182 ? 2.188 7.479 -8.071 1.00 86.69 182 GLN A O 1
ATOM 1503 N N . ASN A 1 183 ? 4.099 7.906 -6.984 1.00 92.19 183 ASN A N 1
ATOM 1504 C CA . ASN A 1 183 ? 4.735 6.653 -7.394 1.00 92.19 183 ASN A CA 1
ATOM 1505 C C . ASN A 1 183 ? 4.073 5.411 -6.792 1.00 92.19 183 ASN A C 1
ATOM 1507 O O . ASN A 1 183 ? 4.236 4.331 -7.348 1.00 92.19 183 ASN A O 1
ATOM 1511 N N . ILE A 1 184 ? 3.326 5.517 -5.689 1.00 94.62 184 ILE A N 1
ATOM 1512 C CA . ILE A 1 184 ? 2.762 4.340 -5.009 1.00 94.62 184 ILE A CA 1
ATOM 1513 C C . ILE A 1 184 ? 1.782 3.582 -5.909 1.00 94.62 184 ILE A C 1
ATOM 1515 O O . ILE A 1 184 ? 1.798 2.351 -5.924 1.00 94.62 184 ILE A O 1
ATOM 1519 N N . GLY A 1 185 ? 0.965 4.295 -6.693 1.00 93.69 185 GLY A N 1
ATOM 1520 C CA . GLY A 1 185 ? 0.057 3.670 -7.661 1.00 93.69 185 GLY A CA 1
ATOM 1521 C C . GLY A 1 185 ? 0.812 2.875 -8.731 1.00 93.69 185 GLY A C 1
ATOM 1522 O O . GLY A 1 185 ? 0.483 1.717 -8.993 1.00 93.69 185 GLY A O 1
ATOM 1523 N N . LEU A 1 186 ? 1.882 3.458 -9.278 1.00 95.44 186 LEU A N 1
ATOM 1524 C CA . LEU A 1 186 ? 2.747 2.805 -10.266 1.00 95.44 186 LEU A CA 1
ATOM 1525 C C . LEU A 1 186 ? 3.487 1.605 -9.673 1.00 95.44 186 LEU A C 1
ATOM 1527 O O . LEU A 1 186 ? 3.524 0.544 -10.289 1.00 95.44 186 LEU A O 1
ATOM 1531 N N . ILE A 1 187 ? 4.026 1.740 -8.459 1.00 96.31 187 ILE A N 1
ATOM 1532 C CA . ILE A 1 187 ? 4.719 0.649 -7.766 1.00 96.31 187 ILE A CA 1
ATOM 1533 C C . ILE A 1 187 ? 3.769 -0.530 -7.553 1.00 96.31 187 ILE A C 1
ATOM 1535 O O . ILE A 1 187 ? 4.127 -1.659 -7.871 1.00 96.31 187 ILE A O 1
ATOM 1539 N N . ASN A 1 188 ? 2.550 -0.280 -7.071 1.00 94.44 188 ASN A N 1
ATOM 1540 C CA . ASN A 1 188 ? 1.556 -1.337 -6.894 1.00 94.44 188 ASN A CA 1
ATOM 1541 C C . ASN A 1 188 ? 1.116 -1.968 -8.219 1.00 94.44 188 ASN A C 1
ATOM 1543 O O . ASN A 1 188 ? 0.863 -3.171 -8.253 1.00 94.44 188 ASN A O 1
ATOM 1547 N N . SER A 1 189 ? 1.063 -1.191 -9.303 1.00 94.88 189 SER A N 1
ATOM 1548 C CA . SER A 1 189 ? 0.758 -1.718 -10.639 1.00 94.88 189 SER A CA 1
ATOM 1549 C C . SER A 1 189 ? 1.858 -2.670 -11.113 1.00 94.88 189 SER A C 1
ATOM 1551 O O . SER A 1 189 ? 1.566 -3.804 -11.470 1.00 94.88 189 SER A O 1
ATOM 1553 N N . VAL A 1 190 ? 3.131 -2.277 -10.995 1.00 95.44 190 VAL A N 1
ATOM 1554 C CA . VAL A 1 190 ? 4.274 -3.148 -11.330 1.00 95.44 190 VAL A CA 1
ATOM 1555 C C . VAL A 1 190 ? 4.311 -4.398 -10.443 1.00 95.44 190 VAL A C 1
ATOM 1557 O O . VAL A 1 190 ? 4.506 -5.496 -10.950 1.00 95.44 190 VAL A O 1
ATOM 1560 N N . LEU A 1 191 ? 4.077 -4.263 -9.132 1.00 92.81 191 LEU A N 1
ATOM 1561 C CA . LEU A 1 191 ? 4.020 -5.410 -8.215 1.00 92.81 191 LEU A CA 1
ATOM 1562 C C . LEU A 1 191 ? 2.883 -6.385 -8.555 1.00 92.81 191 LEU A C 1
ATOM 1564 O O . LEU A 1 191 ? 3.028 -7.575 -8.302 1.00 92.81 191 LEU A O 1
ATOM 1568 N N . THR A 1 192 ? 1.777 -5.903 -9.130 1.00 90.31 192 THR A N 1
ATOM 1569 C CA . THR A 1 192 ? 0.648 -6.752 -9.553 1.00 90.31 192 THR A CA 1
ATOM 1570 C C . THR A 1 192 ? 1.000 -7.603 -10.778 1.00 90.31 192 THR A C 1
ATOM 1572 O O . THR A 1 192 ? 0.544 -8.737 -10.880 1.00 90.31 192 THR A O 1
ATOM 1575 N N . GLU A 1 193 ? 1.841 -7.088 -11.678 1.00 87.56 193 GLU A N 1
ATOM 1576 C CA . GLU A 1 193 ? 2.353 -7.832 -12.842 1.00 87.56 193 GLU A CA 1
ATOM 1577 C C . GLU A 1 193 ? 3.437 -8.858 -12.462 1.00 87.56 193 GLU A C 1
ATOM 1579 O O . GLU A 1 193 ? 3.777 -9.756 -13.237 1.00 87.56 193 GLU A O 1
ATOM 1584 N N . MET A 1 194 ? 4.012 -8.730 -11.265 1.00 83.06 194 MET A N 1
ATOM 1585 C CA . MET A 1 194 ? 5.037 -9.630 -10.751 1.00 83.06 194 MET A CA 1
ATOM 1586 C C . MET A 1 194 ? 4.437 -10.824 -9.999 1.00 83.06 194 MET A C 1
ATOM 1588 O O . MET A 1 194 ? 3.310 -10.799 -9.511 1.00 83.06 194 MET A O 1
ATOM 1592 N N . LYS A 1 195 ? 5.223 -11.901 -9.863 1.00 75.31 195 LYS A N 1
ATOM 1593 C CA . LYS A 1 195 ? 4.863 -13.012 -8.969 1.00 75.31 195 LYS A CA 1
ATOM 1594 C C . LYS A 1 195 ? 4.792 -12.515 -7.522 1.00 75.31 195 LYS A C 1
ATOM 1596 O O . LYS A 1 195 ? 5.603 -11.686 -7.120 1.00 75.31 195 LYS A O 1
ATOM 1601 N N . ILE A 1 196 ? 3.864 -13.087 -6.754 1.00 70.56 196 ILE A N 1
ATOM 1602 C CA . ILE A 1 196 ? 3.652 -12.794 -5.331 1.00 70.56 196 ILE A CA 1
ATOM 1603 C C . ILE A 1 196 ? 4.971 -12.943 -4.551 1.00 70.56 196 ILE A C 1
ATOM 1605 O O . ILE A 1 196 ? 5.648 -13.967 -4.663 1.00 70.56 196 ILE A O 1
ATOM 1609 N N . VAL A 1 197 ? 5.313 -11.934 -3.748 1.00 72.88 197 VAL A N 1
ATOM 1610 C CA . VAL A 1 197 ? 6.509 -11.857 -2.903 1.00 72.88 197 VAL A CA 1
ATOM 1611 C C . VAL A 1 197 ? 6.089 -11.965 -1.435 1.00 72.88 197 VAL A C 1
ATOM 1613 O O . VAL A 1 197 ? 5.967 -10.978 -0.711 1.00 72.88 197 VAL A O 1
ATOM 1616 N N . SER A 1 198 ? 5.920 -13.197 -0.952 1.00 70.44 198 SER A N 1
ATOM 1617 C CA . SER A 1 198 ? 5.440 -13.461 0.416 1.00 70.44 198 SER A CA 1
ATOM 1618 C C . SER A 1 198 ? 6.345 -12.882 1.516 1.00 70.44 198 SER A C 1
ATOM 1620 O O . SER A 1 198 ? 5.910 -12.662 2.643 1.00 70.44 198 SER A O 1
ATOM 1622 N N . ASN A 1 199 ? 7.625 -12.636 1.222 1.00 86.25 199 ASN A N 1
ATOM 1623 C CA . ASN A 1 199 ? 8.545 -12.031 2.175 1.00 86.25 199 ASN A CA 1
ATOM 1624 C C . ASN A 1 199 ? 8.433 -10.497 2.160 1.00 86.25 199 ASN A C 1
ATOM 1626 O O . ASN A 1 199 ? 8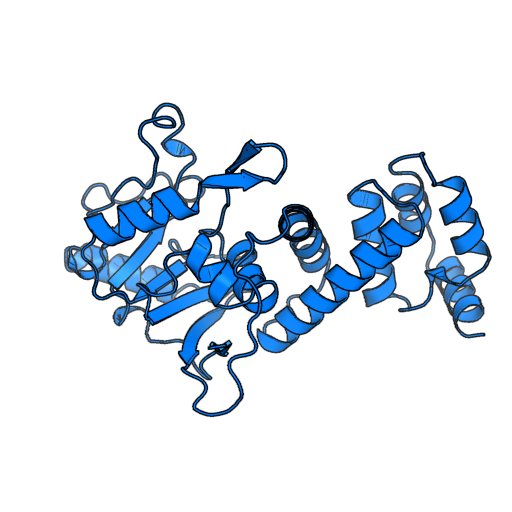.762 -9.840 1.173 1.00 86.25 199 ASN A O 1
ATOM 1630 N N . ILE A 1 200 ? 8.057 -9.906 3.296 1.00 87.88 200 ILE A N 1
ATOM 1631 C CA . ILE A 1 200 ? 7.824 -8.460 3.399 1.00 87.88 200 ILE A CA 1
ATOM 1632 C C . ILE A 1 200 ? 9.084 -7.616 3.148 1.00 87.88 200 ILE A C 1
ATOM 1634 O O . ILE A 1 200 ? 9.000 -6.544 2.546 1.00 87.88 200 ILE A O 1
ATOM 1638 N N . GLN A 1 201 ? 10.265 -8.083 3.567 1.00 88.38 201 GLN A N 1
ATOM 1639 C CA . GLN A 1 201 ? 11.526 -7.376 3.337 1.00 88.38 201 GLN A CA 1
ATOM 1640 C C . GLN A 1 201 ? 11.917 -7.414 1.857 1.00 88.38 201 GLN A C 1
ATOM 1642 O O . GLN A 1 201 ? 12.359 -6.403 1.307 1.00 88.38 201 GLN A O 1
ATOM 1647 N N . GLU A 1 202 ? 11.720 -8.553 1.196 1.00 89.19 202 GLU A N 1
ATOM 1648 C CA . GLU A 1 202 ? 11.921 -8.699 -0.243 1.00 89.19 202 GLU A CA 1
ATOM 1649 C C . GLU A 1 202 ? 10.929 -7.836 -1.025 1.00 89.19 202 GLU A C 1
ATOM 1651 O O . GLU A 1 202 ? 11.340 -7.092 -1.916 1.00 89.19 202 GLU A O 1
ATOM 1656 N N . ARG A 1 203 ? 9.653 -7.818 -0.619 1.00 90.75 203 ARG A N 1
ATOM 1657 C CA . ARG A 1 203 ? 8.633 -6.938 -1.196 1.00 90.75 203 ARG A CA 1
ATOM 1658 C C . ARG A 1 203 ? 9.037 -5.469 -1.081 1.00 90.75 203 ARG A C 1
ATOM 1660 O O . ARG A 1 203 ? 8.916 -4.714 -2.047 1.00 90.75 203 ARG A O 1
ATOM 1667 N N . GLN A 1 204 ? 9.544 -5.036 0.077 1.00 91.50 204 GLN A N 1
ATOM 1668 C CA . GLN A 1 204 ? 10.038 -3.666 0.262 1.00 91.50 204 GLN A CA 1
ATOM 1669 C C . GLN A 1 204 ? 11.279 -3.375 -0.588 1.00 91.50 204 GLN A C 1
ATOM 1671 O O . GLN A 1 204 ? 11.368 -2.301 -1.185 1.00 91.50 204 GLN A O 1
ATOM 1676 N N . ARG A 1 205 ? 12.223 -4.318 -0.688 1.00 92.06 205 ARG A N 1
ATOM 1677 C CA . ARG A 1 205 ? 13.394 -4.190 -1.567 1.00 92.06 205 ARG A CA 1
ATOM 1678 C C . ARG A 1 205 ? 12.969 -4.039 -3.027 1.00 92.06 205 ARG A C 1
ATOM 1680 O O . ARG A 1 205 ? 13.448 -3.127 -3.695 1.00 92.06 205 ARG A O 1
ATOM 1687 N N . CYS A 1 206 ? 12.047 -4.879 -3.489 1.00 93.19 206 CYS A N 1
ATOM 1688 C CA . CYS A 1 206 ? 11.471 -4.807 -4.826 1.00 93.19 206 CYS A CA 1
ATOM 1689 C C . CYS A 1 206 ? 10.770 -3.460 -5.054 1.00 93.19 206 CYS A C 1
ATOM 1691 O O . CYS A 1 206 ? 11.054 -2.782 -6.033 1.00 93.19 206 CYS A O 1
ATOM 1693 N N . SER A 1 207 ? 9.962 -2.997 -4.096 1.00 94.88 207 SER A N 1
ATOM 1694 C CA . SER A 1 207 ? 9.285 -1.691 -4.163 1.00 94.88 207 SER A CA 1
ATOM 1695 C C . SER A 1 207 ? 10.261 -0.519 -4.340 1.00 94.88 207 SER A C 1
ATOM 1697 O O . SER A 1 207 ? 10.001 0.386 -5.131 1.00 94.88 207 SER A O 1
ATOM 1699 N N . ARG A 1 208 ? 11.392 -0.534 -3.618 1.00 95.00 208 ARG A N 1
ATOM 1700 C CA . ARG A 1 208 ? 12.456 0.478 -3.746 1.00 95.00 208 ARG A CA 1
ATOM 1701 C C . ARG A 1 208 ? 13.134 0.415 -5.112 1.00 95.00 208 ARG A C 1
ATOM 1703 O O . ARG A 1 208 ? 13.477 1.453 -5.668 1.00 95.00 208 ARG A O 1
ATOM 1710 N N . GLU A 1 209 ? 13.339 -0.787 -5.641 1.00 95.19 209 GLU A N 1
ATOM 1711 C CA . GLU A 1 209 ? 13.928 -0.964 -6.967 1.00 95.19 209 GLU A CA 1
ATOM 1712 C C . GLU A 1 209 ? 12.982 -0.488 -8.073 1.00 95.19 209 GLU A C 1
ATOM 1714 O O . GLU A 1 209 ? 13.406 0.232 -8.973 1.00 95.19 209 GLU A O 1
ATOM 1719 N N . ILE A 1 210 ? 11.682 -0.770 -7.947 1.00 96.31 210 ILE A N 1
ATOM 1720 C CA . ILE A 1 210 ? 10.654 -0.224 -8.836 1.00 96.31 210 ILE A CA 1
ATOM 1721 C C . ILE A 1 210 ? 10.678 1.307 -8.794 1.00 96.31 210 ILE A C 1
ATOM 1723 O O . ILE A 1 210 ? 10.724 1.927 -9.849 1.00 96.31 210 ILE A O 1
ATOM 1727 N N . GLU A 1 211 ? 10.711 1.941 -7.612 1.00 95.81 211 GLU A N 1
ATOM 1728 C CA . GLU A 1 211 ? 10.782 3.412 -7.514 1.00 95.81 211 GLU A CA 1
ATOM 1729 C C . GLU A 1 211 ? 11.989 3.982 -8.283 1.00 95.81 211 GLU A C 1
ATOM 1731 O O . GLU A 1 211 ? 11.845 4.957 -9.025 1.00 95.81 211 GLU A O 1
ATOM 1736 N N . LYS A 1 212 ? 13.167 3.354 -8.166 1.00 95.12 212 LYS A N 1
ATOM 1737 C CA . LYS A 1 212 ? 14.356 3.758 -8.934 1.00 95.12 212 LYS A CA 1
ATOM 1738 C C . LYS A 1 212 ? 14.146 3.608 -10.437 1.00 95.12 212 LYS A C 1
ATOM 1740 O O . LYS A 1 212 ? 14.488 4.525 -11.176 1.00 95.12 212 LYS A O 1
ATOM 1745 N N . LEU A 1 213 ? 13.574 2.492 -10.887 1.00 96.31 213 LEU A N 1
ATOM 1746 C CA . LEU A 1 213 ? 13.308 2.233 -12.305 1.00 96.31 213 LEU A CA 1
ATOM 1747 C C . LEU A 1 213 ? 12.270 3.196 -12.888 1.00 96.31 213 LEU A C 1
ATOM 1749 O O . LEU A 1 213 ? 12.440 3.663 -14.011 1.00 96.31 213 LEU A O 1
ATOM 1753 N N . LEU A 1 214 ? 11.238 3.554 -12.122 1.00 95.94 214 LEU A N 1
ATOM 1754 C CA . LEU A 1 214 ? 10.269 4.579 -12.515 1.00 95.94 214 LEU A CA 1
ATOM 1755 C C . LEU A 1 214 ? 10.959 5.939 -12.688 1.00 95.94 214 LEU A C 1
ATOM 1757 O O . LEU A 1 214 ? 10.743 6.626 -13.684 1.00 95.94 214 LEU A O 1
ATOM 1761 N N . ASN A 1 215 ? 11.837 6.317 -11.755 1.00 94.31 215 ASN A N 1
ATOM 1762 C CA . ASN A 1 215 ? 12.612 7.553 -11.869 1.00 94.31 215 ASN A CA 1
ATOM 1763 C C . ASN A 1 215 ? 13.602 7.510 -13.046 1.00 94.31 215 ASN A C 1
ATOM 1765 O O . ASN A 1 215 ? 13.758 8.513 -13.739 1.00 94.31 215 ASN A O 1
ATOM 1769 N N . GLN A 1 216 ? 14.214 6.353 -13.319 1.00 95.25 216 GLN A N 1
ATOM 1770 C CA . GLN A 1 216 ? 15.071 6.140 -14.487 1.00 95.25 216 GLN A CA 1
ATOM 1771 C C . GLN A 1 216 ? 14.284 6.308 -15.794 1.00 95.25 216 GLN A C 1
ATOM 1773 O O . GLN A 1 216 ? 14.729 7.030 -16.681 1.00 95.25 216 GLN A O 1
ATOM 1778 N N . GLY A 1 217 ? 13.102 5.693 -15.907 1.00 95.25 217 GLY A N 1
ATOM 1779 C CA . GLY A 1 217 ? 12.221 5.835 -17.069 1.00 95.25 217 GLY A CA 1
ATOM 1780 C C . GLY A 1 217 ? 11.828 7.293 -17.319 1.00 95.25 217 GLY A C 1
ATOM 1781 O O . GLY A 1 217 ? 11.934 7.771 -18.449 1.00 95.25 217 GLY A O 1
ATOM 1782 N N . ARG A 1 218 ? 11.485 8.039 -16.259 1.00 94.50 218 ARG A N 1
ATOM 1783 C CA . ARG A 1 218 ? 11.235 9.489 -16.353 1.00 94.50 218 ARG A CA 1
ATOM 1784 C C . ARG A 1 218 ? 12.462 10.271 -16.803 1.00 94.50 218 ARG A C 1
ATOM 1786 O O . ARG A 1 218 ? 12.349 11.131 -17.668 1.00 94.50 218 ARG A O 1
ATOM 1793 N N . GLY A 1 219 ? 13.641 9.941 -16.275 1.00 93.88 219 GLY A N 1
ATOM 1794 C CA . GLY A 1 219 ? 14.912 10.527 -16.715 1.00 93.88 219 GLY A CA 1
ATOM 1795 C C . GLY A 1 219 ? 15.233 10.263 -18.192 1.00 93.88 219 GLY A C 1
ATOM 1796 O O . GLY A 1 219 ? 15.990 11.017 -18.798 1.00 93.88 219 GLY A O 1
ATOM 1797 N N . LEU A 1 220 ? 14.628 9.230 -18.786 1.00 94.19 220 LEU A N 1
ATOM 1798 C CA . LEU A 1 220 ? 14.720 8.888 -20.207 1.00 94.19 220 LEU A CA 1
ATOM 1799 C C . LEU A 1 220 ? 13.576 9.482 -21.056 1.00 94.19 220 LEU A C 1
ATOM 1801 O O . LEU A 1 220 ? 13.500 9.193 -22.249 1.00 94.19 220 LEU A O 1
ATOM 1805 N N . GLY A 1 221 ? 12.711 10.321 -20.471 1.00 93.94 221 GLY A N 1
ATOM 1806 C CA . GLY A 1 221 ? 11.628 11.026 -21.169 1.00 93.94 221 GLY A CA 1
ATOM 1807 C C . GLY A 1 221 ? 10.283 10.292 -21.205 1.00 93.94 221 GLY A C 1
ATOM 1808 O O . GLY A 1 221 ? 9.404 10.680 -21.972 1.00 93.94 221 GLY A O 1
ATOM 1809 N N . LEU A 1 222 ? 10.101 9.228 -20.413 1.00 94.88 222 LEU A N 1
ATOM 1810 C CA . LEU A 1 222 ? 8.800 8.567 -20.275 1.00 94.88 222 LEU A CA 1
ATOM 1811 C C . LEU A 1 222 ? 7.945 9.287 -19.227 1.00 94.88 222 LEU A C 1
ATOM 1813 O O . LEU A 1 222 ? 8.315 9.351 -18.057 1.00 94.88 222 LEU A O 1
ATOM 1817 N N . GLU A 1 223 ? 6.781 9.789 -19.632 1.00 91.56 223 GLU A N 1
ATOM 1818 C CA . GLU A 1 223 ? 5.853 10.490 -18.729 1.00 91.56 223 GLU A CA 1
ATOM 1819 C C . GLU A 1 223 ? 4.548 9.724 -18.485 1.00 91.56 223 GLU A C 1
ATOM 1821 O O . GLU A 1 223 ? 3.899 9.936 -17.464 1.00 91.56 223 GLU A O 1
ATOM 1826 N N . HIS A 1 224 ? 4.162 8.831 -19.400 1.00 94.56 224 HIS A N 1
ATOM 1827 C CA . HIS A 1 224 ? 2.908 8.089 -19.309 1.00 94.56 224 HIS A CA 1
ATOM 1828 C C . HIS A 1 224 ? 3.036 6.868 -18.391 1.00 94.56 224 HIS A C 1
ATOM 1830 O O . HIS A 1 224 ? 4.001 6.107 -18.487 1.00 94.56 224 HIS A O 1
ATOM 1836 N N . ASP A 1 225 ? 2.023 6.640 -17.556 1.00 94.94 225 ASP A N 1
ATOM 1837 C CA . ASP A 1 225 ? 2.009 5.579 -16.545 1.00 94.94 225 ASP A CA 1
ATOM 1838 C C . ASP A 1 225 ? 2.268 4.186 -17.141 1.00 94.94 225 ASP A C 1
ATOM 1840 O O . ASP A 1 225 ? 3.163 3.484 -16.674 1.00 94.94 225 ASP A O 1
ATOM 1844 N N . ASP A 1 226 ? 1.579 3.811 -18.226 1.00 95.75 226 ASP A N 1
ATOM 1845 C CA . ASP A 1 226 ? 1.786 2.505 -18.881 1.00 95.75 226 ASP A CA 1
ATOM 1846 C C . ASP A 1 226 ? 3.210 2.329 -19.435 1.00 95.75 226 ASP A C 1
ATOM 1848 O O . ASP A 1 226 ? 3.755 1.221 -19.421 1.00 95.75 226 ASP A O 1
ATOM 1852 N N . ASP A 1 227 ? 3.831 3.416 -19.912 1.00 96.75 227 ASP A N 1
ATOM 1853 C CA . ASP A 1 227 ? 5.202 3.382 -20.426 1.00 96.75 227 ASP A CA 1
ATOM 1854 C C . ASP A 1 227 ? 6.189 3.139 -19.276 1.00 96.75 227 ASP A C 1
ATOM 1856 O O . ASP A 1 227 ? 7.102 2.319 -19.390 1.00 96.75 227 ASP A O 1
ATOM 1860 N N . LEU A 1 228 ? 5.974 3.812 -18.141 1.00 96.56 228 LEU A N 1
ATOM 1861 C CA . LEU A 1 228 ? 6.770 3.642 -16.926 1.00 96.56 228 LEU A CA 1
ATOM 1862 C C . LEU A 1 228 ? 6.597 2.247 -16.311 1.00 96.56 228 LEU A C 1
ATOM 1864 O O . LEU A 1 228 ? 7.585 1.631 -15.903 1.00 96.56 228 LEU A O 1
ATOM 1868 N N . ILE A 1 229 ? 5.366 1.730 -16.277 1.00 96.62 229 ILE A N 1
ATOM 1869 C CA . ILE A 1 229 ? 5.061 0.393 -15.759 1.00 96.62 229 ILE A CA 1
ATOM 1870 C C . ILE A 1 229 ? 5.765 -0.669 -16.604 1.00 96.62 229 ILE A C 1
ATOM 1872 O O . ILE A 1 229 ? 6.500 -1.485 -16.043 1.00 96.62 229 ILE A O 1
ATOM 1876 N N . ILE A 1 230 ? 5.618 -0.653 -17.938 1.00 96.62 230 ILE A N 1
ATOM 1877 C CA . ILE A 1 230 ? 6.274 -1.665 -18.784 1.00 96.62 230 ILE A CA 1
ATOM 1878 C C . ILE A 1 230 ? 7.797 -1.545 -18.729 1.00 96.62 230 ILE A C 1
ATOM 1880 O O . ILE A 1 230 ? 8.489 -2.560 -18.814 1.00 96.62 230 ILE A O 1
ATOM 1884 N N . PHE A 1 231 ? 8.327 -0.326 -18.575 1.00 97.44 231 PHE A N 1
ATOM 1885 C CA . PHE A 1 231 ? 9.760 -0.089 -18.450 1.00 97.44 231 PHE A CA 1
ATOM 1886 C C . PHE A 1 231 ? 10.303 -0.778 -17.197 1.00 97.44 231 PHE A C 1
ATOM 1888 O O . PHE A 1 231 ? 11.236 -1.579 -17.288 1.00 97.44 231 PHE A O 1
ATOM 1895 N N . ALA A 1 232 ? 9.674 -0.532 -16.044 1.00 97.00 232 ALA A N 1
ATOM 1896 C CA . ALA A 1 232 ? 10.054 -1.162 -14.786 1.00 97.00 232 ALA A CA 1
ATOM 1897 C C . ALA A 1 232 ? 9.874 -2.689 -14.835 1.00 97.00 232 ALA A C 1
ATOM 1899 O O . ALA A 1 232 ? 10.788 -3.422 -14.458 1.00 97.00 232 ALA A O 1
ATOM 1900 N N . CYS A 1 233 ? 8.752 -3.184 -15.372 1.00 95.62 233 CYS A N 1
ATOM 1901 C CA . CYS A 1 233 ? 8.513 -4.623 -15.530 1.00 95.62 233 CYS A CA 1
ATOM 1902 C C . CYS A 1 233 ? 9.588 -5.290 -16.399 1.00 95.62 233 CYS A C 1
ATOM 1904 O O . CYS A 1 233 ? 10.109 -6.348 -16.044 1.00 95.62 233 CYS A O 1
ATOM 1906 N N . SER A 1 234 ? 9.955 -4.667 -17.522 1.00 95.12 234 SER A N 1
ATOM 1907 C CA . SER A 1 234 ? 10.971 -5.192 -18.443 1.00 95.12 234 SER A CA 1
ATOM 1908 C C . SER A 1 234 ? 12.355 -5.240 -17.795 1.00 95.12 234 SER A C 1
ATOM 1910 O O . SER A 1 234 ? 13.054 -6.246 -17.918 1.00 95.12 234 SER A O 1
ATOM 1912 N N . ALA A 1 235 ? 12.729 -4.198 -17.047 1.00 95.44 235 ALA A N 1
ATOM 1913 C CA . ALA A 1 235 ? 13.990 -4.175 -16.308 1.00 95.44 235 ALA A CA 1
ATOM 1914 C C . ALA A 1 235 ? 14.067 -5.281 -15.244 1.00 95.44 235 ALA A C 1
ATOM 1916 O O . ALA A 1 235 ? 15.109 -5.912 -15.081 1.00 95.44 235 ALA A O 1
ATOM 1917 N N . LEU A 1 236 ? 12.958 -5.551 -14.549 1.00 93.31 236 LEU A N 1
ATOM 1918 C CA . LEU A 1 236 ? 12.908 -6.551 -13.479 1.00 93.31 236 LEU A CA 1
ATOM 1919 C C . LEU A 1 236 ? 12.840 -7.993 -13.992 1.00 93.31 236 LEU A C 1
ATOM 1921 O O . LEU A 1 236 ? 13.352 -8.894 -13.333 1.00 93.31 236 LEU A O 1
ATOM 1925 N N . THR A 1 237 ? 12.203 -8.227 -15.141 1.00 90.69 237 THR A N 1
ATOM 1926 C CA . THR A 1 237 ? 11.900 -9.589 -15.624 1.00 90.69 237 THR A CA 1
ATOM 1927 C C . THR A 1 237 ? 12.750 -10.047 -16.805 1.00 90.69 237 THR A C 1
ATOM 1929 O O . THR A 1 237 ? 12.876 -11.252 -17.016 1.00 90.69 237 THR A O 1
ATOM 1932 N N . ARG A 1 238 ? 13.324 -9.123 -17.588 1.00 90.25 238 ARG A N 1
ATOM 1933 C CA . ARG A 1 238 ? 14.087 -9.447 -18.806 1.00 90.25 238 ARG A CA 1
ATOM 1934 C C . ARG A 1 238 ? 15.575 -9.133 -18.656 1.00 90.25 238 ARG A C 1
ATOM 1936 O O . ARG A 1 238 ? 16.393 -10.040 -18.767 1.00 90.25 238 ARG A O 1
ATOM 1943 N N . SER A 1 239 ? 15.933 -7.870 -18.421 1.00 90.44 239 SER A N 1
ATOM 1944 C CA . SER A 1 239 ? 17.323 -7.443 -18.188 1.00 90.44 239 SER A CA 1
ATOM 1945 C C . SER A 1 239 ? 17.366 -6.065 -17.512 1.00 90.44 239 SER A C 1
ATOM 1947 O O . SER A 1 239 ? 16.772 -5.135 -18.060 1.00 90.44 239 SER A O 1
ATOM 1949 N N . PRO A 1 240 ? 18.098 -5.882 -16.393 1.00 89.44 240 PRO A N 1
ATOM 1950 C CA . PRO A 1 240 ? 18.157 -4.607 -15.662 1.00 89.44 240 PRO A CA 1
ATOM 1951 C C . PRO A 1 240 ? 18.610 -3.406 -16.505 1.00 89.44 240 PRO A C 1
ATOM 1953 O O . PRO A 1 240 ? 18.166 -2.279 -16.285 1.00 89.44 240 PRO A O 1
ATOM 1956 N N . ASP A 1 241 ? 19.458 -3.657 -17.504 1.00 92.38 241 ASP A N 1
ATOM 1957 C CA . ASP A 1 241 ? 20.071 -2.638 -18.357 1.00 92.38 241 ASP A CA 1
ATOM 1958 C C . ASP A 1 241 ? 19.539 -2.666 -19.802 1.00 92.38 241 ASP A C 1
ATOM 1960 O O . ASP A 1 241 ? 20.124 -2.034 -20.682 1.00 92.38 241 ASP A O 1
ATOM 1964 N N . PHE A 1 242 ? 18.412 -3.348 -20.075 1.00 94.62 242 PHE A N 1
ATOM 1965 C CA . PHE A 1 242 ? 17.847 -3.485 -21.433 1.00 94.62 242 PHE A CA 1
ATOM 1966 C C . PHE A 1 242 ? 17.703 -2.140 -22.166 1.00 94.62 242 PHE A C 1
ATOM 1968 O O . PHE A 1 242 ? 17.867 -2.048 -23.383 1.00 94.62 242 PHE A O 1
ATOM 1975 N N . TRP A 1 243 ? 17.431 -1.079 -21.406 1.00 94.19 243 TRP A N 1
ATOM 1976 C CA . TRP A 1 243 ? 17.254 0.278 -21.897 1.00 94.19 243 TRP A CA 1
ATOM 1977 C C . TRP A 1 243 ? 18.521 0.879 -22.505 1.00 94.19 243 TRP A C 1
ATOM 1979 O O . TRP A 1 243 ? 18.409 1.845 -23.250 1.00 94.19 243 TRP A O 1
ATOM 1989 N N . ARG A 1 244 ? 19.712 0.325 -22.248 1.00 94.19 244 ARG A N 1
ATOM 1990 C CA . ARG A 1 244 ? 20.972 0.750 -22.880 1.00 94.19 244 ARG A CA 1
ATOM 1991 C C . ARG A 1 244 ? 21.134 0.243 -24.311 1.00 94.19 244 ARG A C 1
ATOM 1993 O O . ARG A 1 244 ? 21.927 0.813 -25.056 1.00 94.19 244 ARG A O 1
ATOM 2000 N N . ALA A 1 245 ? 20.386 -0.785 -24.716 1.00 94.62 245 ALA A N 1
ATOM 2001 C CA . ALA A 1 245 ? 20.469 -1.317 -26.071 1.00 94.62 245 ALA A CA 1
ATOM 2002 C C . ALA A 1 245 ? 20.128 -0.224 -27.109 1.00 94.62 245 ALA A C 1
ATOM 2004 O O . ALA A 1 245 ? 19.126 0.482 -26.936 1.00 94.62 245 ALA A O 1
ATOM 2005 N N . PRO A 1 246 ? 20.889 -0.089 -28.215 1.00 93.69 246 PRO A N 1
ATOM 2006 C CA . PRO A 1 246 ? 20.666 0.961 -29.213 1.00 93.69 246 PRO A CA 1
ATOM 2007 C C . PRO A 1 246 ? 19.237 1.011 -29.765 1.00 93.69 246 PRO A C 1
ATOM 2009 O O . PRO A 1 246 ? 18.681 2.093 -29.956 1.00 93.69 246 PRO A O 1
ATOM 2012 N N . VAL A 1 247 ? 18.613 -0.153 -29.977 1.00 93.88 247 VAL A N 1
ATOM 2013 C CA . VAL A 1 247 ? 17.223 -0.239 -30.449 1.00 93.88 247 VAL A CA 1
ATOM 2014 C C . VAL A 1 247 ? 16.234 0.364 -29.445 1.00 93.88 247 VAL A C 1
ATOM 2016 O O . VAL A 1 247 ? 15.333 1.103 -29.841 1.00 93.88 247 VAL A O 1
ATOM 2019 N N . ILE A 1 248 ? 16.442 0.138 -28.144 1.00 96.06 248 ILE A N 1
ATOM 2020 C CA . ILE A 1 248 ? 15.593 0.697 -27.089 1.00 96.06 248 ILE A CA 1
ATOM 2021 C C . ILE A 1 248 ? 15.874 2.186 -26.891 1.00 96.06 248 ILE A C 1
ATOM 2023 O O . ILE A 1 248 ? 14.934 2.958 -26.749 1.00 96.06 248 ILE A O 1
ATOM 2027 N N . GLN A 1 249 ? 17.131 2.626 -26.968 1.00 95.56 249 GLN A N 1
ATOM 2028 C CA . GLN A 1 249 ? 17.480 4.052 -26.933 1.00 95.56 249 GLN A CA 1
ATOM 2029 C C . GLN A 1 249 ? 16.808 4.840 -28.065 1.00 95.56 249 GLN A C 1
ATOM 2031 O O . GLN A 1 249 ? 16.283 5.932 -27.844 1.00 95.56 249 GLN A O 1
ATOM 2036 N N . ASN A 1 250 ? 16.773 4.280 -29.275 1.00 94.31 250 ASN A N 1
ATOM 2037 C CA . ASN A 1 250 ? 16.061 4.888 -30.397 1.00 94.31 250 ASN A CA 1
ATOM 2038 C C . ASN A 1 250 ? 14.545 4.919 -30.162 1.00 94.31 250 ASN A C 1
ATOM 2040 O O . ASN A 1 250 ? 13.907 5.934 -30.448 1.00 94.31 250 ASN A O 1
ATOM 2044 N N . LEU A 1 251 ? 13.977 3.850 -29.595 1.00 95.81 251 LEU A N 1
ATOM 2045 C CA . LEU A 1 251 ? 12.566 3.812 -29.220 1.00 95.81 251 LEU A CA 1
ATOM 2046 C C . LEU A 1 251 ? 12.227 4.854 -28.143 1.00 95.81 251 LEU A C 1
ATOM 2048 O O . LEU A 1 251 ? 11.239 5.562 -28.294 1.00 95.81 251 LEU A O 1
ATOM 2052 N N . LEU A 1 252 ? 13.049 4.996 -27.101 1.00 95.81 252 LEU A N 1
ATOM 2053 C CA . LEU A 1 252 ? 12.876 5.995 -26.039 1.00 95.81 252 LEU A CA 1
ATOM 2054 C C . LEU A 1 252 ? 12.882 7.417 -26.612 1.00 95.81 252 LEU A C 1
ATOM 2056 O O . LEU A 1 252 ? 11.977 8.201 -26.338 1.00 95.81 252 LEU A O 1
ATOM 2060 N N . LYS A 1 253 ? 13.836 7.729 -27.501 1.00 94.19 253 LYS A N 1
ATOM 2061 C CA . LYS A 1 253 ? 13.870 9.019 -28.214 1.00 94.19 253 LYS A CA 1
ATOM 2062 C C . LYS A 1 253 ? 12.617 9.249 -29.057 1.00 94.19 253 LYS A C 1
ATOM 2064 O O . LYS A 1 253 ? 12.115 10.367 -29.105 1.00 94.19 253 LYS A O 1
ATOM 2069 N N . TYR A 1 254 ? 12.122 8.210 -29.731 1.00 93.00 254 TYR A N 1
ATOM 2070 C CA . TYR A 1 254 ? 10.919 8.302 -30.557 1.00 93.00 254 TYR A CA 1
ATOM 2071 C C . TYR A 1 254 ? 9.633 8.460 -29.733 1.00 93.00 254 TYR A C 1
ATOM 2073 O O . TYR A 1 254 ? 8.720 9.163 -30.177 1.00 93.00 254 TYR A O 1
ATOM 2081 N N . ALA A 1 255 ? 9.565 7.794 -28.577 1.00 93.12 255 ALA A N 1
ATOM 2082 C CA . ALA A 1 255 ? 8.438 7.798 -27.649 1.00 93.12 255 ALA A CA 1
ATOM 2083 C C . ALA A 1 255 ? 8.380 9.060 -26.775 1.00 93.12 255 ALA A C 1
ATOM 2085 O O . ALA A 1 255 ? 7.329 9.352 -26.210 1.00 93.12 255 ALA A O 1
ATOM 2086 N N . ASN A 1 256 ? 9.471 9.825 -26.689 1.00 90.19 256 ASN A N 1
ATOM 2087 C CA . ASN A 1 256 ? 9.493 11.096 -25.977 1.00 90.19 256 ASN A CA 1
ATOM 2088 C C . ASN A 1 256 ? 8.366 12.024 -26.477 1.00 90.19 256 ASN A C 1
ATOM 2090 O O . ASN A 1 256 ? 8.209 12.226 -27.685 1.00 90.19 256 ASN A O 1
ATOM 2094 N N . ASN A 1 257 ? 7.574 12.571 -25.553 1.00 84.50 257 ASN A N 1
ATOM 2095 C CA . ASN A 1 257 ? 6.354 13.349 -25.824 1.00 84.50 257 ASN A CA 1
ATOM 2096 C C . ASN A 1 257 ? 5.261 12.615 -26.636 1.00 84.50 257 ASN A C 1
ATOM 2098 O O . ASN A 1 257 ? 4.376 13.260 -27.201 1.00 84.50 257 ASN A O 1
ATOM 2102 N N . LYS A 1 258 ? 5.290 11.277 -26.716 1.00 92.50 258 LYS A N 1
ATOM 2103 C CA . LYS A 1 258 ? 4.256 10.457 -27.373 1.00 92.50 258 LYS A CA 1
ATOM 2104 C C . LYS A 1 258 ? 3.737 9.373 -26.419 1.00 92.50 258 LYS A C 1
ATOM 2106 O O . LYS A 1 258 ? 4.180 8.224 -26.501 1.00 92.50 258 LYS A O 1
ATOM 2111 N N . PRO A 1 259 ? 2.787 9.730 -25.537 1.00 92.38 259 PRO A N 1
ATOM 2112 C CA . PRO A 1 259 ? 2.265 8.837 -24.508 1.00 92.38 259 PRO A CA 1
ATOM 2113 C C . PRO A 1 259 ? 1.820 7.469 -25.045 1.00 92.38 259 PRO A C 1
ATOM 2115 O O . PRO A 1 259 ? 1.072 7.386 -26.023 1.00 92.38 259 PRO A O 1
ATOM 2118 N N . GLY A 1 260 ? 2.274 6.390 -24.406 1.00 93.25 260 GLY A N 1
ATOM 2119 C CA . GLY A 1 260 ? 1.847 5.016 -24.681 1.00 93.25 260 GLY A CA 1
ATOM 2120 C C . GLY A 1 260 ? 2.540 4.341 -25.871 1.00 93.25 260 GLY A C 1
ATOM 2121 O O . GLY A 1 260 ? 2.279 3.165 -26.146 1.00 93.25 260 GLY A O 1
ATOM 2122 N N . ILE A 1 261 ? 3.406 5.044 -26.612 1.00 95.56 261 ILE A N 1
ATOM 2123 C CA . ILE A 1 261 ? 4.149 4.454 -27.738 1.00 95.56 261 ILE A CA 1
ATOM 2124 C C . ILE A 1 261 ? 5.168 3.427 -27.251 1.00 95.56 261 ILE A C 1
ATOM 2126 O O . ILE A 1 261 ? 5.309 2.366 -27.871 1.00 95.56 261 ILE A O 1
ATOM 2130 N N . PHE A 1 262 ? 5.868 3.722 -26.154 1.00 97.00 262 PHE A N 1
ATOM 2131 C CA . PHE A 1 262 ? 6.861 2.811 -25.597 1.00 97.00 262 PHE A CA 1
ATOM 2132 C C . PHE A 1 262 ? 6.186 1.507 -25.158 1.00 97.00 262 PHE A C 1
ATOM 2134 O O . PHE A 1 262 ? 6.567 0.436 -25.627 1.00 97.00 262 PHE A O 1
ATOM 2141 N N . PHE A 1 263 ? 5.100 1.608 -24.391 1.00 96.56 263 PHE A N 1
ATOM 2142 C CA . PHE A 1 263 ? 4.233 0.512 -23.975 1.00 96.56 263 PHE A CA 1
ATOM 2143 C C . PHE A 1 263 ? 3.801 -0.374 -25.134 1.00 96.56 263 PHE A C 1
ATOM 2145 O O . PHE A 1 263 ? 4.087 -1.572 -25.140 1.00 96.56 263 PHE A O 1
ATOM 2152 N N . ARG A 1 264 ? 3.150 0.210 -26.146 1.00 96.25 264 ARG A N 1
ATOM 2153 C CA . ARG A 1 264 ? 2.637 -0.549 -27.295 1.00 96.25 264 ARG A CA 1
ATOM 2154 C C . ARG A 1 264 ? 3.747 -1.268 -28.049 1.00 96.25 264 ARG A C 1
ATOM 2156 O O . ARG A 1 264 ? 3.535 -2.379 -28.522 1.00 96.25 264 ARG A O 1
ATOM 2163 N N . THR A 1 265 ? 4.911 -0.642 -28.177 1.00 95.12 265 THR A N 1
ATOM 2164 C CA . THR A 1 265 ? 6.025 -1.226 -28.926 1.00 95.12 265 THR A CA 1
ATOM 2165 C C . THR A 1 265 ? 6.677 -2.355 -28.138 1.00 95.12 265 THR A C 1
ATOM 2167 O O . THR A 1 265 ? 6.810 -3.458 -28.657 1.00 95.12 265 THR A O 1
ATOM 2170 N N . VAL A 1 266 ? 7.018 -2.110 -26.870 1.00 95.12 266 VAL A N 1
ATOM 2171 C CA . VAL A 1 266 ? 7.688 -3.081 -25.992 1.00 95.12 266 VAL A CA 1
ATOM 2172 C C . VAL A 1 266 ? 6.814 -4.308 -25.736 1.00 95.12 266 VAL A C 1
ATOM 2174 O O . VAL A 1 266 ? 7.308 -5.432 -25.775 1.00 95.12 266 VAL A O 1
ATOM 2177 N N . ARG A 1 267 ? 5.503 -4.117 -25.551 1.00 93.56 267 ARG A N 1
ATOM 2178 C CA . ARG A 1 267 ? 4.545 -5.215 -25.352 1.00 93.56 267 ARG A CA 1
ATOM 2179 C C . ARG A 1 267 ? 4.452 -6.166 -26.550 1.00 93.56 267 ARG A C 1
ATOM 2181 O O . ARG A 1 267 ? 4.133 -7.334 -26.362 1.00 93.56 267 ARG A O 1
ATOM 2188 N N . ASN A 1 268 ? 4.722 -5.676 -27.759 1.00 93.81 268 ASN A N 1
ATOM 2189 C CA . ASN A 1 268 ? 4.641 -6.455 -28.997 1.00 93.81 268 ASN A CA 1
ATOM 2190 C C . ASN A 1 268 ? 5.981 -7.085 -29.413 1.00 93.81 268 ASN A C 1
ATOM 2192 O O . ASN A 1 268 ? 6.055 -7.707 -30.473 1.00 93.81 268 ASN A O 1
ATOM 2196 N N . LEU A 1 269 ? 7.040 -6.929 -28.614 1.00 93.56 269 LEU A N 1
ATOM 2197 C CA . LEU A 1 269 ? 8.315 -7.587 -28.878 1.00 93.56 269 LEU A CA 1
ATOM 2198 C C . LEU A 1 269 ? 8.193 -9.098 -28.648 1.00 93.56 269 LEU A C 1
ATOM 2200 O O . LEU A 1 269 ? 7.789 -9.552 -27.578 1.00 93.56 269 LEU A O 1
ATOM 2204 N N . SER A 1 270 ? 8.591 -9.872 -29.652 1.00 93.00 270 SER A N 1
ATOM 2205 C CA . SER A 1 270 ? 8.757 -11.323 -29.546 1.00 93.00 270 SER A CA 1
ATOM 2206 C C . SER A 1 270 ? 9.946 -11.692 -28.653 1.00 93.00 270 SER A C 1
ATOM 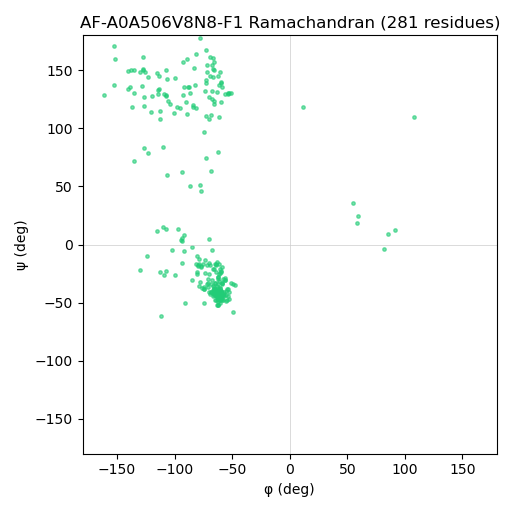2208 O O . SER A 1 270 ? 10.861 -10.892 -28.444 1.00 93.00 270 SER A O 1
ATOM 2210 N N . ASP A 1 271 ? 9.985 -12.934 -28.164 1.00 91.94 271 ASP A N 1
ATOM 2211 C CA . ASP A 1 271 ? 11.106 -13.408 -27.342 1.00 91.94 271 ASP A CA 1
ATOM 2212 C C . ASP A 1 271 ? 12.452 -13.373 -28.088 1.00 91.94 271 ASP A C 1
ATOM 2214 O O . ASP A 1 271 ? 13.480 -13.102 -27.471 1.00 91.94 271 ASP A O 1
ATOM 2218 N N . ILE A 1 272 ? 12.453 -13.565 -29.414 1.00 92.06 272 ILE A N 1
ATOM 2219 C CA . ILE A 1 272 ? 13.661 -13.451 -30.251 1.00 92.06 272 ILE A CA 1
ATOM 2220 C C . ILE A 1 272 ? 14.190 -12.011 -30.221 1.00 92.06 272 ILE A C 1
ATOM 2222 O O . ILE A 1 272 ? 15.369 -11.786 -29.959 1.00 92.06 272 ILE A O 1
ATOM 2226 N N . GLN A 1 273 ? 13.309 -11.024 -30.406 1.00 92.25 273 GLN A N 1
ATOM 2227 C CA . GLN A 1 273 ? 13.689 -9.609 -30.338 1.00 92.25 273 GLN A CA 1
ATOM 2228 C C . GLN A 1 273 ? 14.202 -9.232 -28.942 1.00 92.25 273 GLN A C 1
ATOM 2230 O O . GLN A 1 273 ? 15.164 -8.475 -28.814 1.00 92.25 273 GLN A O 1
ATOM 2235 N N . TRP A 1 274 ? 13.606 -9.793 -27.887 1.00 93.25 274 TRP A N 1
ATOM 2236 C CA . TRP A 1 274 ? 14.104 -9.610 -26.525 1.00 93.25 274 TRP A CA 1
ATOM 2237 C C . TRP A 1 274 ? 15.506 -10.182 -26.325 1.00 93.25 274 TRP A C 1
ATOM 2239 O O . TRP A 1 274 ? 16.336 -9.520 -25.706 1.00 93.25 274 TRP A O 1
ATOM 2249 N N . GLN A 1 275 ? 15.807 -11.366 -26.860 1.00 90.31 275 GLN A N 1
ATOM 2250 C CA . GLN A 1 275 ? 17.152 -11.944 -26.776 1.00 90.31 275 GLN A CA 1
ATOM 2251 C C . GLN A 1 275 ? 18.199 -11.045 -27.448 1.00 90.31 275 GLN A C 1
ATOM 2253 O O . GLN A 1 275 ? 19.263 -10.809 -26.873 1.00 90.31 275 GLN A O 1
ATOM 2258 N N . GLU A 1 276 ? 17.884 -10.479 -28.614 1.00 90.88 276 GLU A N 1
ATOM 2259 C CA . GLU A 1 276 ? 18.765 -9.526 -29.301 1.00 90.88 276 GLU A CA 1
ATOM 2260 C C . GLU A 1 276 ? 19.018 -8.263 -28.465 1.00 90.88 276 GLU A C 1
ATOM 2262 O O . GLU A 1 276 ? 20.165 -7.827 -28.335 1.00 90.88 276 GLU A O 1
ATOM 2267 N N . ILE A 1 277 ? 17.970 -7.704 -27.849 1.00 91.94 277 ILE A N 1
ATOM 2268 C CA . ILE A 1 277 ? 18.073 -6.547 -26.945 1.00 91.94 277 ILE A CA 1
ATOM 2269 C C . ILE A 1 277 ? 18.990 -6.865 -25.762 1.00 91.94 277 ILE A C 1
ATOM 2271 O O . ILE A 1 277 ? 19.867 -6.066 -25.428 1.00 91.94 277 ILE A O 1
ATOM 2275 N N . VAL A 1 278 ? 18.825 -8.037 -25.144 1.00 89.75 278 VAL A N 1
ATOM 2276 C CA . VAL A 1 278 ? 19.630 -8.449 -23.987 1.00 89.75 278 VAL A CA 1
ATOM 2277 C C . VAL A 1 278 ? 21.111 -8.548 -24.359 1.00 89.75 278 VAL A C 1
ATOM 2279 O O . VAL A 1 278 ? 21.947 -7.981 -23.654 1.00 89.75 278 VAL A O 1
ATOM 2282 N N . ILE A 1 279 ? 21.443 -9.170 -25.497 1.00 88.62 279 ILE A N 1
ATOM 2283 C CA . ILE A 1 279 ? 22.829 -9.277 -25.991 1.00 88.62 279 ILE A CA 1
ATOM 2284 C C . ILE A 1 279 ? 23.449 -7.893 -26.226 1.00 88.62 279 ILE A C 1
ATOM 2286 O O . ILE A 1 279 ? 24.617 -7.674 -25.904 1.00 88.62 279 ILE A O 1
ATOM 2290 N N . GLN A 1 280 ? 22.677 -6.952 -26.772 1.00 84.31 280 GLN A N 1
ATOM 2291 C CA . GLN A 1 280 ? 23.142 -5.585 -27.017 1.00 84.31 280 GLN A CA 1
ATOM 2292 C C . GLN A 1 280 ? 23.324 -4.776 -25.727 1.00 84.31 280 GLN A C 1
ATOM 2294 O O . GLN A 1 280 ? 24.172 -3.892 -25.696 1.00 84.31 280 GLN A O 1
ATOM 2299 N N . SER A 1 281 ? 22.542 -5.064 -24.683 1.00 79.88 281 SER A N 1
ATOM 2300 C CA . SER A 1 281 ? 22.594 -4.352 -23.398 1.00 79.88 281 SER A CA 1
ATOM 2301 C C . SER A 1 281 ? 23.732 -4.784 -22.464 1.00 79.88 281 SER A C 1
ATOM 2303 O O . SER A 1 281 ? 24.056 -4.050 -21.536 1.00 79.88 281 SER A O 1
ATOM 2305 N N . GLY A 1 282 ? 24.317 -5.969 -22.688 1.00 64.69 282 GLY A N 1
ATOM 2306 C CA . GLY A 1 282 ? 25.413 -6.530 -21.882 1.00 64.69 282 GLY A CA 1
ATOM 2307 C C . GLY A 1 282 ? 26.825 -6.208 -22.388 1.00 64.69 282 GLY A C 1
ATOM 2308 O O . GLY A 1 282 ? 27.787 -6.796 -21.895 1.00 64.69 282 GLY A O 1
ATOM 2309 N N . ARG A 1 283 ? 26.946 -5.332 -23.391 1.00 49.31 283 ARG A N 1
ATOM 2310 C CA . ARG A 1 283 ? 28.210 -4.756 -23.876 1.00 49.31 283 ARG A CA 1
ATOM 2311 C C . ARG A 1 283 ? 28.369 -3.338 -23.347 1.00 49.31 283 ARG A C 1
ATOM 2313 O O . ARG A 1 283 ? 29.533 -2.955 -23.114 1.00 49.31 283 ARG A O 1
#